Protein AF-A0A3D1PAH8-F1 (afdb_monomer)

Structure (mmCIF, N/CA/C/O backbone):
data_AF-A0A3D1PAH8-F1
#
_entry.id   AF-A0A3D1PAH8-F1
#
loop_
_atom_site.group_PDB
_atom_site.id
_atom_site.type_symbol
_atom_site.label_atom_id
_atom_site.label_alt_id
_atom_site.label_comp_id
_atom_site.label_asym_id
_atom_site.label_entity_id
_atom_site.label_seq_id
_atom_site.pdbx_PDB_ins_code
_atom_site.Cartn_x
_atom_site.Cartn_y
_atom_site.Cartn_z
_atom_site.occupancy
_atom_site.B_iso_or_equiv
_atom_site.auth_seq_id
_atom_site.auth_comp_id
_atom_site.auth_asym_id
_atom_site.auth_atom_id
_atom_site.pdbx_PDB_model_num
ATOM 1 N N . MET A 1 1 ? -44.729 -22.061 15.261 1.00 58.16 1 MET A N 1
ATOM 2 C CA . MET A 1 1 ? -43.734 -22.621 14.308 1.00 58.16 1 MET A CA 1
ATOM 3 C C . MET A 1 1 ? -42.598 -21.641 13.967 1.00 58.16 1 MET A C 1
ATOM 5 O O . MET A 1 1 ? -41.444 -22.020 14.127 1.00 58.16 1 MET A O 1
ATOM 9 N N . LYS A 1 2 ? -42.881 -20.373 13.608 1.00 57.91 2 LYS A N 1
ATOM 10 C CA . LYS A 1 2 ? -41.866 -19.323 13.323 1.00 57.91 2 LYS A CA 1
ATOM 11 C C . LYS A 1 2 ? -40.814 -19.105 14.431 1.00 57.91 2 LYS A C 1
ATOM 13 O O . LYS A 1 2 ? -39.633 -18.950 14.138 1.00 57.91 2 LYS A O 1
ATOM 18 N N . THR A 1 3 ? -41.206 -19.165 15.701 1.00 65.44 3 THR A N 1
ATOM 19 C CA . THR A 1 3 ? -40.323 -18.943 16.865 1.00 65.44 3 THR A CA 1
ATOM 20 C C . THR A 1 3 ? -39.268 -20.036 17.078 1.00 65.44 3 THR A C 1
ATOM 22 O O . THR A 1 3 ? -38.141 -19.720 17.450 1.00 65.44 3 THR A O 1
ATOM 25 N N . LYS A 1 4 ? -39.577 -21.309 16.779 1.00 65.31 4 LYS A N 1
ATOM 26 C CA . LYS A 1 4 ? -38.599 -22.419 16.833 1.00 65.31 4 LYS A CA 1
ATOM 27 C C . LYS A 1 4 ? -37.576 -22.356 15.692 1.00 65.31 4 LYS A C 1
ATOM 29 O O . LYS A 1 4 ? -36.429 -22.750 15.878 1.00 65.31 4 LYS A O 1
ATOM 34 N N . ILE A 1 5 ? -37.976 -21.851 14.524 1.00 68.44 5 ILE A N 1
ATOM 35 C CA . ILE A 1 5 ? -37.084 -21.689 13.364 1.00 68.44 5 ILE A CA 1
ATOM 36 C C . ILE A 1 5 ? -36.097 -20.544 13.619 1.00 68.44 5 ILE A C 1
ATOM 38 O O . ILE A 1 5 ? -34.892 -20.728 13.461 1.00 68.44 5 ILE A O 1
ATOM 42 N N . LEU A 1 6 ? -36.587 -19.401 14.110 1.00 63.38 6 LEU A N 1
ATOM 43 C CA . LEU A 1 6 ? -35.751 -18.246 14.456 1.00 63.38 6 LEU A CA 1
ATOM 44 C C . LEU A 1 6 ? -34.754 -18.555 15.585 1.00 63.38 6 LEU A C 1
ATOM 46 O O . LEU A 1 6 ? -33.602 -18.124 15.523 1.00 63.38 6 LEU A O 1
ATOM 50 N N . SER A 1 7 ? -35.153 -19.336 16.595 1.00 65.81 7 SER A N 1
ATOM 51 C CA . SER A 1 7 ? -34.244 -19.734 17.679 1.00 65.81 7 SER A CA 1
ATOM 52 C C . SER A 1 7 ? -33.181 -20.741 17.224 1.00 65.81 7 SER A C 1
ATOM 54 O O . SER A 1 7 ? -32.024 -20.636 17.636 1.00 65.81 7 SER A O 1
ATOM 56 N N . LYS A 1 8 ? -33.532 -21.669 16.322 1.00 65.75 8 LYS A N 1
ATOM 57 C CA . LYS A 1 8 ? -32.588 -22.612 15.702 1.00 65.75 8 LYS A CA 1
ATOM 58 C C . LYS A 1 8 ? -31.592 -21.896 14.781 1.00 65.75 8 LYS A C 1
ATOM 60 O O . LYS A 1 8 ? -30.398 -22.163 14.871 1.00 65.75 8 LYS A O 1
ATOM 65 N N . MET A 1 9 ? -32.049 -20.932 13.974 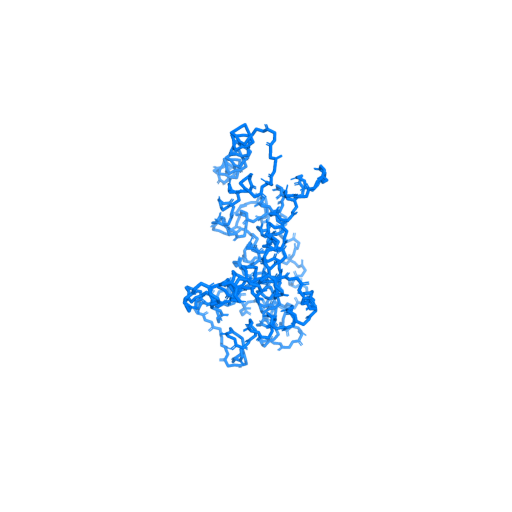1.00 61.56 9 MET A N 1
ATOM 66 C CA . MET A 1 9 ? -31.170 -20.076 13.162 1.00 61.56 9 MET A CA 1
ATOM 67 C C . MET A 1 9 ? -30.201 -19.265 14.030 1.00 61.56 9 MET A C 1
ATOM 69 O O . MET A 1 9 ? -29.002 -19.276 13.762 1.00 61.56 9 MET A O 1
ATOM 73 N N . ARG A 1 10 ? -30.681 -18.633 15.113 1.00 61.34 10 ARG A N 1
ATOM 74 C CA . ARG A 1 10 ? -29.808 -17.908 16.055 1.00 61.34 10 ARG A CA 1
ATOM 75 C C . ARG A 1 10 ? -28.745 -18.814 16.680 1.00 61.34 10 ARG A C 1
ATOM 77 O O . ARG A 1 10 ? -27.588 -18.414 16.737 1.00 61.34 10 ARG A O 1
ATOM 84 N N . ARG A 1 11 ? -29.103 -20.035 17.101 1.00 59.78 11 ARG A N 1
ATOM 85 C CA . ARG A 1 11 ? -28.130 -21.008 17.637 1.00 59.78 11 ARG A CA 1
ATOM 86 C C . ARG A 1 11 ? -27.087 -21.428 16.605 1.00 59.78 11 ARG A C 1
ATOM 88 O O . ARG A 1 11 ? -25.913 -21.471 16.949 1.00 59.78 11 ARG A O 1
ATOM 95 N N . ASN A 1 12 ? -27.490 -21.681 15.362 1.00 61.25 12 ASN A N 1
ATOM 96 C CA . ASN A 1 12 ? -26.564 -22.081 14.300 1.00 61.25 12 ASN A CA 1
ATOM 97 C C . ASN A 1 12 ? -25.580 -20.958 13.935 1.00 61.25 12 ASN A C 1
ATOM 99 O O . ASN A 1 12 ? -24.393 -21.223 13.772 1.00 61.25 12 ASN A O 1
ATOM 103 N N . ILE A 1 13 ? -26.044 -19.704 13.877 1.00 60.56 13 ILE A N 1
ATOM 104 C CA . ILE A 1 13 ? -25.171 -18.535 13.671 1.00 60.56 13 ILE A CA 1
ATOM 105 C C . ILE A 1 13 ? -24.183 -18.401 14.836 1.00 60.56 13 ILE A C 1
ATOM 107 O O . ILE A 1 13 ? -23.002 -18.130 14.624 1.00 60.56 13 ILE A O 1
ATOM 111 N N . HIS A 1 14 ? -24.639 -18.640 16.069 1.00 58.16 14 HIS A N 1
ATOM 112 C CA . HIS A 1 14 ? -23.769 -18.561 17.238 1.00 58.16 14 HIS A CA 1
ATOM 113 C C . HIS A 1 14 ? -22.719 -19.682 17.266 1.00 58.16 14 HIS A C 1
ATOM 115 O O . HIS A 1 14 ? -21.556 -19.405 17.543 1.00 58.16 14 HIS A O 1
ATOM 121 N N . GLN A 1 15 ? -23.104 -20.912 16.904 1.00 58.12 15 GLN A N 1
ATOM 122 C CA . GLN A 1 15 ? -22.190 -22.053 16.764 1.00 58.12 15 GLN A CA 1
ATOM 123 C C . GLN A 1 15 ? -21.185 -21.883 15.619 1.00 58.12 15 GLN A C 1
ATOM 125 O O . GLN A 1 15 ? -20.035 -22.302 15.744 1.00 58.12 15 GLN A O 1
ATOM 130 N N . PHE A 1 16 ? -21.587 -21.274 14.502 1.00 59.38 16 PHE A N 1
ATOM 131 C CA . PHE A 1 16 ? -20.661 -20.962 13.413 1.00 59.38 16 PHE A CA 1
ATOM 132 C C . PHE A 1 16 ? -19.650 -19.892 13.842 1.00 59.38 16 PHE A C 1
ATOM 134 O O . PHE A 1 16 ? -18.456 -20.052 13.613 1.00 59.38 16 PHE A O 1
ATOM 141 N N . ASN A 1 17 ? -20.105 -18.858 14.559 1.00 58.72 17 ASN A N 1
ATOM 142 C CA . ASN A 1 17 ? -19.223 -17.840 15.135 1.00 58.72 17 ASN A CA 1
ATOM 143 C C . ASN A 1 17 ? -18.275 -18.392 16.218 1.00 58.72 17 ASN A C 1
ATOM 145 O O . ASN A 1 17 ? -17.242 -17.776 16.464 1.00 58.72 17 ASN A O 1
ATOM 149 N N . SER A 1 18 ? -18.599 -19.523 16.860 1.00 53.91 18 SER A N 1
ATOM 150 C CA . SER A 1 18 ? -17.757 -20.140 17.896 1.00 53.91 18 SER A CA 1
ATOM 151 C C . SER A 1 18 ? -16.758 -21.170 17.364 1.00 53.91 18 SER A C 1
ATOM 153 O O . SER A 1 18 ? -15.879 -21.596 18.112 1.00 53.91 18 SER A O 1
ATOM 155 N N . ARG A 1 19 ? -16.877 -21.613 16.104 1.00 61.53 19 ARG A N 1
ATOM 156 C CA . ARG A 1 19 ? -15.886 -22.507 15.490 1.00 61.53 19 ARG A CA 1
ATOM 157 C C . ARG A 1 19 ? -14.698 -21.683 15.006 1.00 61.53 19 ARG A C 1
ATOM 159 O O . ARG A 1 19 ? -14.843 -20.795 14.169 1.00 61.53 19 ARG A O 1
ATOM 166 N N . SER A 1 20 ? -13.510 -21.996 15.516 1.00 66.19 20 SER A N 1
ATOM 167 C CA . SER A 1 20 ? -12.263 -21.414 15.031 1.00 66.19 20 SER A CA 1
ATOM 168 C C . SER A 1 20 ? -11.996 -21.893 13.602 1.00 66.19 20 SER A C 1
ATOM 170 O O . SER A 1 20 ? -11.547 -23.011 13.363 1.00 66.19 20 SER A O 1
ATOM 172 N N . ILE A 1 21 ? -12.292 -21.045 12.620 1.00 77.06 21 ILE A N 1
ATOM 173 C CA . ILE A 1 21 ? -11.882 -21.290 11.236 1.00 77.06 21 ILE A CA 1
ATOM 174 C C . ILE A 1 21 ? -10.352 -21.196 11.190 1.00 77.06 21 ILE A C 1
ATOM 176 O O . ILE A 1 21 ? -9.775 -20.236 11.711 1.00 77.06 21 ILE A O 1
ATOM 180 N N . ASN A 1 22 ? -9.692 -22.187 10.586 1.00 87.50 22 ASN A N 1
ATOM 181 C CA . ASN A 1 22 ? -8.237 -22.196 10.477 1.00 87.50 22 ASN A CA 1
ATOM 182 C C . ASN A 1 22 ? -7.770 -20.951 9.688 1.00 87.50 22 ASN A C 1
ATOM 184 O O . ASN A 1 22 ? -8.127 -20.811 8.514 1.00 87.50 22 ASN A O 1
ATOM 188 N N . PRO A 1 23 ? -6.977 -20.047 10.298 1.00 87.44 23 PRO A N 1
ATOM 189 C CA . P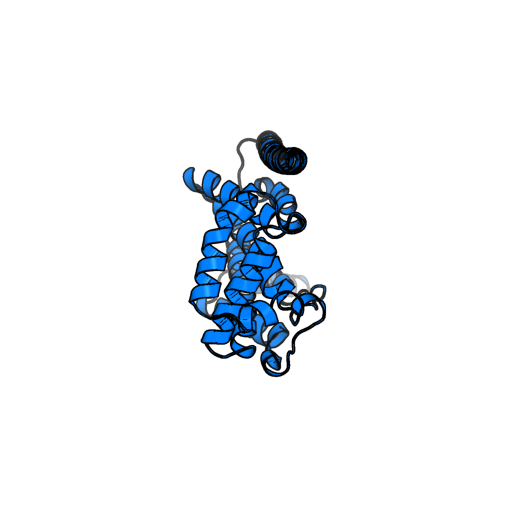RO A 1 23 ? -6.573 -18.805 9.651 1.00 87.44 23 PRO A CA 1
ATOM 190 C C . PRO A 1 23 ? -5.733 -19.046 8.395 1.00 87.44 23 PRO A C 1
ATOM 192 O O . PRO A 1 23 ? -5.854 -18.2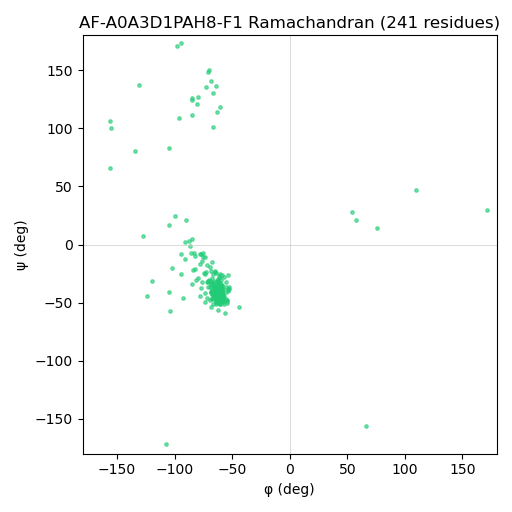72 7.456 1.00 87.44 23 PRO A O 1
ATOM 195 N N . ILE A 1 24 ? -4.939 -20.117 8.340 1.00 92.38 24 ILE A N 1
ATOM 196 C CA . ILE A 1 24 ? -4.094 -20.435 7.180 1.00 92.38 24 ILE A CA 1
ATOM 197 C C . ILE A 1 24 ? -4.966 -20.750 5.964 1.00 92.38 24 ILE A C 1
ATOM 199 O O . ILE A 1 24 ? -4.722 -20.225 4.883 1.00 92.38 24 ILE A O 1
ATOM 203 N N . VAL A 1 25 ? -6.025 -21.542 6.156 1.00 93.31 25 VAL A N 1
ATOM 204 C CA . VAL A 1 25 ? -6.973 -21.884 5.084 1.00 93.31 25 VAL A CA 1
ATOM 205 C C . VAL A 1 25 ? -7.666 -20.626 4.565 1.00 93.31 25 VAL A 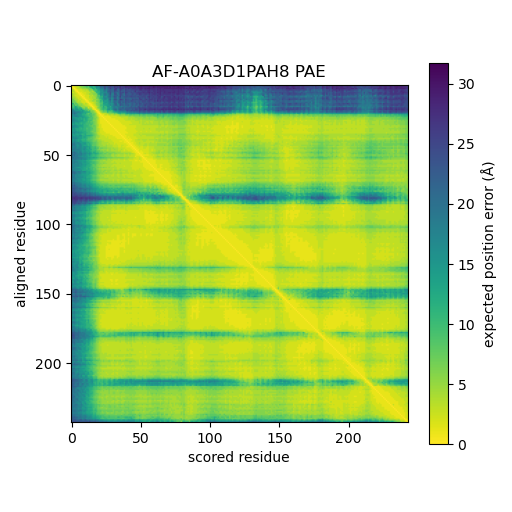C 1
ATOM 207 O O . VAL A 1 25 ? -7.761 -20.430 3.360 1.00 93.31 25 VAL A O 1
ATOM 210 N N . VAL A 1 26 ? -8.099 -19.737 5.462 1.00 93.81 26 VAL A N 1
ATOM 211 C CA . VAL A 1 26 ? -8.748 -18.471 5.081 1.00 93.81 26 VAL A CA 1
ATOM 212 C C . VAL A 1 26 ? -7.806 -17.580 4.269 1.00 93.81 26 VAL A C 1
ATOM 214 O O . VAL A 1 26 ? -8.212 -17.031 3.249 1.00 93.81 26 VAL A O 1
ATOM 217 N N . LEU A 1 27 ? -6.545 -17.457 4.685 1.00 95.25 27 LEU A N 1
ATOM 218 C CA . LEU A 1 27 ? -5.552 -16.671 3.951 1.00 95.25 27 LEU A CA 1
ATOM 219 C C . LEU A 1 27 ? -5.241 -17.281 2.584 1.00 95.25 27 LEU A C 1
ATOM 221 O O . LEU A 1 27 ? -5.213 -16.550 1.601 1.00 95.25 27 LEU A O 1
ATOM 225 N N . ALA A 1 28 ? -5.061 -18.602 2.509 1.00 96.56 28 ALA A N 1
ATOM 226 C CA . ALA A 1 28 ? -4.841 -19.301 1.246 1.00 96.56 28 ALA A CA 1
ATOM 227 C C . ALA A 1 28 ? -6.011 -19.087 0.275 1.00 96.56 28 ALA A C 1
ATOM 229 O O . ALA A 1 28 ? -5.788 -18.814 -0.902 1.00 96.56 28 ALA A O 1
ATOM 230 N N . LEU A 1 29 ? -7.252 -19.124 0.776 1.00 96.56 29 LEU A N 1
ATOM 231 C CA . LEU A 1 29 ? -8.437 -18.806 -0.017 1.00 96.56 29 LEU A CA 1
ATOM 232 C C . LEU A 1 29 ? -8.428 -17.356 -0.506 1.00 96.56 29 LEU A C 1
ATOM 234 O O . LEU A 1 29 ? -8.704 -17.132 -1.677 1.00 96.56 29 LEU A O 1
ATOM 238 N N . PHE A 1 30 ? -8.080 -16.376 0.332 1.00 97.25 30 PHE A N 1
ATOM 239 C CA . PHE A 1 30 ? -7.990 -14.985 -0.127 1.00 97.25 30 PHE A CA 1
ATOM 240 C C . PHE A 1 30 ? -6.900 -14.777 -1.175 1.00 97.25 30 PHE A C 1
ATOM 242 O O . PHE A 1 30 ? -7.144 -14.087 -2.157 1.00 97.25 30 PHE A O 1
ATOM 249 N N . ILE A 1 31 ? -5.736 -15.408 -1.014 1.00 97.31 31 ILE A N 1
ATOM 250 C CA . ILE A 1 31 ? -4.662 -15.374 -2.015 1.00 97.31 31 ILE A CA 1
ATOM 251 C C . ILE A 1 31 ? -5.157 -15.969 -3.339 1.00 97.31 31 ILE A C 1
ATOM 253 O O . ILE A 1 31 ? -4.984 -15.353 -4.389 1.00 97.31 31 ILE A O 1
ATOM 257 N N . LEU A 1 32 ? -5.822 -17.129 -3.291 1.00 97.44 32 LEU A N 1
ATOM 258 C CA . LEU A 1 32 ? -6.373 -17.790 -4.474 1.00 97.44 32 LEU A CA 1
ATOM 259 C C . LEU A 1 32 ? -7.479 -16.961 -5.141 1.00 97.44 32 LEU A C 1
ATOM 261 O O . LEU A 1 32 ? -7.530 -16.874 -6.365 1.00 97.44 32 LEU A O 1
ATOM 265 N N . ILE A 1 33 ? -8.355 -16.335 -4.357 1.00 96.25 33 ILE A N 1
ATOM 266 C CA . ILE A 1 33 ? -9.414 -15.459 -4.870 1.00 96.25 33 ILE A CA 1
ATOM 267 C C . ILE A 1 33 ? -8.794 -14.248 -5.564 1.00 96.25 33 ILE A C 1
ATOM 269 O O . ILE A 1 33 ? -9.130 -13.988 -6.711 1.00 96.25 33 ILE A O 1
ATOM 273 N N . THR A 1 34 ? -7.843 -13.565 -4.924 1.00 95.19 34 THR A N 1
ATOM 274 C CA . THR A 1 34 ? -7.129 -12.429 -5.525 1.00 95.19 34 THR A CA 1
ATOM 275 C C . THR A 1 34 ? -6.393 -12.830 -6.805 1.00 95.19 34 THR A C 1
ATOM 277 O O . THR A 1 34 ? -6.395 -12.075 -7.775 1.00 95.19 34 THR A O 1
ATOM 280 N N . TRP A 1 35 ? -5.791 -14.022 -6.839 1.00 95.62 35 TRP A N 1
ATOM 281 C CA . TRP A 1 35 ? -5.169 -14.562 -8.048 1.00 95.62 35 TRP A CA 1
ATOM 282 C C . TRP A 1 35 ? -6.199 -14.772 -9.160 1.00 95.62 35 TRP A C 1
ATOM 284 O O . TRP A 1 35 ? -6.070 -14.217 -10.247 1.00 95.62 35 TRP A O 1
ATOM 294 N N . THR A 1 36 ? -7.241 -15.555 -8.880 1.00 95.06 36 THR A N 1
ATOM 295 C CA . THR A 1 36 ? -8.231 -15.970 -9.883 1.00 95.06 36 THR A CA 1
ATOM 296 C C . THR A 1 36 ? -9.059 -14.807 -10.419 1.00 95.06 36 THR A C 1
ATOM 298 O O . THR A 1 36 ? -9.357 -14.785 -11.609 1.00 95.06 36 THR A O 1
ATOM 301 N N . SER A 1 37 ? -9.396 -13.819 -9.587 1.00 92.31 37 SER A N 1
ATOM 302 C CA . SER A 1 37 ? -10.192 -12.671 -10.025 1.00 92.31 37 SER A CA 1
ATOM 303 C C . SER A 1 37 ? -9.378 -11.609 -10.767 1.00 92.31 37 SER A C 1
ATOM 305 O O . SER A 1 37 ? -9.943 -10.920 -11.616 1.00 92.31 37 SER A O 1
ATOM 307 N N . ARG A 1 38 ? -8.074 -11.466 -10.472 1.00 91.25 38 ARG A N 1
ATOM 308 C CA . ARG A 1 38 ? -7.279 -10.321 -10.961 1.00 91.25 38 ARG A CA 1
ATOM 309 C C . ARG A 1 38 ? -6.090 -10.671 -11.850 1.00 91.25 38 ARG A C 1
ATOM 311 O O . ARG A 1 38 ? -5.752 -9.883 -12.727 1.00 91.25 38 ARG A O 1
ATOM 318 N N . PHE A 1 39 ? -5.465 -11.829 -11.642 1.00 93.38 39 PHE A N 1
ATOM 319 C CA . PHE A 1 39 ? -4.183 -12.198 -12.260 1.00 93.38 39 PHE A CA 1
ATOM 320 C C . PHE A 1 39 ? -4.205 -13.557 -12.970 1.00 93.38 39 PHE A C 1
ATOM 322 O O . PHE A 1 39 ? -3.171 -14.008 -13.441 1.00 93.38 39 PHE A O 1
ATOM 329 N N . TYR A 1 40 ? -5.361 -14.214 -13.108 1.00 94.31 40 TYR A N 1
ATOM 330 C CA . TYR A 1 40 ? -5.438 -15.529 -13.757 1.00 94.31 40 TYR A CA 1
ATOM 331 C C . TYR A 1 40 ? -4.853 -15.535 -15.182 1.00 94.31 40 TYR A C 1
ATOM 333 O O . TYR A 1 40 ? -4.173 -16.481 -15.566 1.00 94.31 40 TYR A O 1
ATOM 341 N N . TYR A 1 41 ? -5.056 -14.446 -15.929 1.00 92.88 41 TYR A N 1
ATOM 342 C CA . TYR A 1 41 ? -4.554 -14.260 -17.294 1.00 92.88 41 TYR A CA 1
ATOM 343 C C . TYR A 1 41 ? -3.276 -13.408 -17.365 1.00 92.88 41 TYR A C 1
ATOM 345 O O . TYR A 1 41 ? -3.010 -12.798 -18.396 1.00 92.88 41 TYR A O 1
ATOM 353 N N . PHE A 1 42 ? -2.473 -13.345 -16.295 1.00 93.00 42 PHE A N 1
ATOM 354 C CA . PHE A 1 42 ? -1.320 -12.435 -16.227 1.00 93.00 42 PHE A CA 1
ATOM 355 C C . PHE A 1 42 ? -0.288 -12.612 -17.351 1.00 93.00 42 PHE A C 1
ATOM 357 O O . PHE A 1 42 ? 0.369 -11.650 -17.728 1.00 93.00 42 PHE A O 1
ATOM 364 N N . THR A 1 43 ? -0.163 -13.814 -17.918 1.00 91.56 43 THR A N 1
ATOM 365 C CA . THR A 1 43 ? 0.733 -14.087 -19.055 1.00 91.56 43 THR A CA 1
ATOM 366 C C . THR A 1 43 ? 0.245 -13.486 -20.373 1.00 91.56 43 THR A C 1
ATOM 368 O O . THR A 1 43 ? 1.026 -13.365 -21.311 1.00 91.56 43 THR A O 1
ATOM 371 N N . GLN A 1 44 ? -1.036 -13.123 -20.460 1.00 92.75 44 GLN A N 1
ATOM 372 C CA . GLN A 1 44 ? -1.641 -12.460 -21.617 1.00 92.75 44 GLN A CA 1
ATOM 373 C C . GLN A 1 44 ? -1.656 -10.936 -21.465 1.00 92.75 44 GLN A C 1
ATOM 375 O O . GLN A 1 44 ? -2.023 -10.231 -22.404 1.00 92.75 44 GLN A O 1
ATOM 380 N N . PHE A 1 45 ? -1.302 -10.416 -20.288 1.00 93.19 45 PHE A N 1
ATOM 381 C CA . PHE A 1 45 ? -1.234 -8.980 -20.075 1.00 93.19 45 PHE A CA 1
ATOM 382 C C . PHE A 1 45 ? -0.015 -8.401 -20.799 1.00 93.19 45 PHE A C 1
ATOM 384 O O . PHE A 1 45 ? 1.078 -8.966 -20.771 1.00 93.19 45 PHE A O 1
ATOM 391 N N . GLY A 1 46 ? -0.234 -7.278 -21.478 1.00 93.69 46 GLY A N 1
ATOM 392 C CA . GLY A 1 46 ? 0.799 -6.531 -22.188 1.00 93.69 46 GLY A CA 1
ATOM 393 C C . GLY A 1 46 ? 1.152 -5.235 -21.469 1.00 93.69 46 GLY A C 1
ATOM 394 O O . GLY A 1 46 ? 0.687 -4.966 -20.373 1.00 93.69 46 GLY A O 1
ATOM 395 N N . ILE A 1 47 ? 1.947 -4.391 -22.112 1.00 93.19 47 ILE A N 1
ATOM 396 C CA . ILE A 1 47 ? 2.228 -3.045 -21.607 1.00 93.19 47 ILE A CA 1
ATOM 397 C C . ILE A 1 47 ? 1.100 -2.123 -22.079 1.00 93.19 47 ILE A C 1
ATOM 399 O O . ILE A 1 47 ? 0.800 -2.090 -23.272 1.00 93.19 47 ILE A O 1
ATOM 403 N N . TYR A 1 48 ? 0.456 -1.418 -21.148 1.00 91.94 48 TYR A N 1
ATOM 404 C CA . TYR A 1 48 ? -0.648 -0.501 -21.445 1.00 91.94 48 TYR A CA 1
ATOM 405 C C . TYR A 1 48 ? -0.166 0.952 -21.541 1.00 91.94 48 TYR A C 1
ATOM 407 O O . TYR A 1 48 ? 0.977 1.260 -21.207 1.00 91.94 48 TYR A O 1
ATOM 415 N N . GLU A 1 49 ? -1.050 1.852 -21.989 1.00 89.69 49 GLU A N 1
ATOM 416 C CA . GLU A 1 49 ? -0.761 3.275 -22.239 1.00 89.69 49 GLU A CA 1
ATOM 417 C C . GLU A 1 49 ? 0.066 3.931 -21.119 1.00 89.69 49 GLU A C 1
ATOM 419 O O . GLU A 1 49 ? 1.160 4.438 -21.370 1.00 89.69 49 GLU A O 1
ATOM 424 N N . ASP A 1 50 ? -0.405 3.833 -19.873 1.00 86.44 50 ASP A N 1
ATOM 425 C CA . ASP A 1 50 ? 0.254 4.437 -18.710 1.00 86.44 50 ASP A CA 1
ATOM 426 C C . ASP A 1 50 ? 1.626 3.806 -18.391 1.00 86.44 50 ASP A C 1
ATOM 428 O O . ASP A 1 50 ? 2.504 4.450 -17.802 1.00 86.44 50 ASP A O 1
ATOM 432 N N . ASP A 1 51 ? 1.839 2.551 -18.791 1.00 92.12 51 ASP A N 1
ATOM 433 C CA . ASP A 1 51 ? 3.040 1.775 -18.487 1.00 92.12 51 ASP A CA 1
ATOM 434 C C . ASP A 1 51 ? 4.200 2.107 -19.437 1.00 92.12 51 ASP A C 1
ATOM 436 O O . ASP A 1 51 ? 5.366 2.069 -19.021 1.00 92.12 51 ASP A O 1
ATOM 440 N N . HIS A 1 52 ? 3.899 2.493 -20.685 1.00 90.00 52 HIS A N 1
ATOM 441 C CA . HIS A 1 52 ? 4.887 2.693 -21.753 1.00 90.00 52 HIS A CA 1
ATOM 442 C C . HIS A 1 52 ? 6.002 3.681 -21.403 1.00 90.00 52 HIS A C 1
ATOM 444 O O . HIS A 1 52 ? 7.136 3.504 -21.843 1.00 90.00 52 HIS A O 1
ATOM 450 N N . TYR A 1 53 ? 5.714 4.699 -20.590 1.00 88.56 53 TYR A N 1
ATOM 451 C CA . TYR A 1 53 ? 6.712 5.709 -20.234 1.00 88.56 53 TYR A CA 1
ATOM 452 C C . TYR A 1 53 ? 7.765 5.205 -19.232 1.00 88.56 53 TYR A C 1
ATOM 454 O O . TYR A 1 53 ? 8.862 5.757 -19.162 1.00 88.56 53 TYR A O 1
ATOM 462 N N . ARG A 1 54 ? 7.451 4.187 -18.418 1.00 91.25 54 ARG A N 1
ATOM 463 C CA . ARG A 1 54 ? 8.288 3.805 -17.260 1.00 91.25 54 ARG A CA 1
ATOM 464 C C . ARG A 1 54 ? 8.740 2.358 -17.281 1.00 91.25 54 ARG A C 1
ATOM 466 O O . ARG A 1 54 ? 9.900 2.093 -16.976 1.00 91.25 54 ARG A O 1
ATOM 473 N N . VAL A 1 55 ? 7.832 1.442 -17.606 1.00 95.12 55 VAL A N 1
ATOM 474 C CA . VAL A 1 55 ? 8.067 0.000 -17.487 1.00 95.12 55 VAL A CA 1
ATOM 475 C C . VAL A 1 55 ? 9.110 -0.472 -18.510 1.00 95.12 55 VAL A C 1
ATOM 477 O O . VAL A 1 55 ? 10.136 -0.985 -18.064 1.00 95.12 55 VAL A O 1
ATOM 480 N N . PRO A 1 56 ? 8.975 -0.206 -19.831 1.00 96.12 56 PRO A N 1
ATOM 481 C CA . PRO A 1 56 ? 9.989 -0.614 -20.809 1.00 96.12 56 PRO A CA 1
ATOM 482 C C . PRO A 1 56 ? 11.369 -0.002 -20.549 1.00 96.12 56 PRO A C 1
ATOM 484 O O . PRO A 1 56 ? 12.383 -0.669 -20.725 1.00 96.12 56 PRO A O 1
ATOM 487 N N . VAL A 1 57 ? 11.411 1.261 -20.106 1.00 94.50 57 VAL A N 1
ATOM 488 C CA . VAL A 1 57 ? 12.668 1.961 -19.798 1.00 94.50 57 VAL A CA 1
ATOM 489 C C . VAL A 1 57 ? 13.426 1.229 -18.695 1.00 94.50 57 VAL A C 1
ATOM 491 O O . VAL A 1 57 ? 14.614 0.973 -18.841 1.00 94.50 57 VAL A O 1
ATOM 494 N N . ALA A 1 58 ? 12.734 0.854 -17.616 1.00 96.31 58 ALA A N 1
ATOM 495 C CA . ALA A 1 58 ? 13.348 0.125 -16.515 1.00 96.31 58 ALA A CA 1
ATOM 496 C C . ALA A 1 58 ? 13.701 -1.326 -16.870 1.00 96.31 58 ALA A C 1
ATOM 498 O O . ALA A 1 58 ? 14.686 -1.848 -16.357 1.00 96.31 58 ALA A O 1
ATOM 499 N N . MET A 1 59 ? 12.929 -1.973 -17.749 1.00 97.31 59 MET A N 1
ATOM 500 C CA . MET A 1 59 ? 13.255 -3.309 -18.266 1.00 97.31 59 MET A CA 1
ATOM 501 C C . MET A 1 59 ? 14.543 -3.296 -19.104 1.00 97.31 59 MET A C 1
ATOM 503 O O . MET A 1 59 ? 15.309 -4.250 -19.069 1.00 97.31 59 MET A O 1
ATOM 507 N N . ALA A 1 60 ? 14.811 -2.210 -19.833 1.00 97.38 60 ALA A N 1
ATOM 508 C CA . ALA A 1 60 ? 16.007 -2.086 -20.664 1.00 97.38 60 ALA A CA 1
ATOM 509 C C . ALA A 1 60 ? 17.297 -1.811 -19.869 1.00 97.38 60 ALA A C 1
ATOM 511 O O . ALA A 1 60 ? 18.382 -1.863 -20.449 1.00 97.38 60 ALA A O 1
ATOM 512 N N . TRP A 1 61 ? 17.197 -1.502 -18.572 1.00 97.75 61 TRP A N 1
ATOM 513 C CA . TRP A 1 61 ? 18.364 -1.180 -17.760 1.00 97.75 61 TRP A CA 1
ATOM 514 C C . TRP A 1 61 ? 19.255 -2.392 -17.492 1.00 97.75 61 TRP A C 1
ATOM 516 O O . TRP A 1 61 ? 18.798 -3.524 -17.333 1.00 97.75 61 TRP A O 1
ATOM 526 N N . ASN A 1 62 ? 20.545 -2.123 -17.328 1.00 97.31 62 ASN A N 1
ATOM 527 C CA . ASN A 1 62 ? 21.484 -3.014 -16.657 1.00 97.31 62 ASN A CA 1
ATOM 528 C C . ASN A 1 62 ? 21.642 -2.644 -15.166 1.00 97.31 62 ASN A C 1
ATOM 530 O O . ASN A 1 62 ? 21.152 -1.618 -14.690 1.00 97.31 62 ASN A O 1
ATOM 534 N N . TRP A 1 63 ? 22.367 -3.469 -14.404 1.00 97.38 63 TRP A N 1
ATOM 535 C CA . TRP A 1 63 ? 22.588 -3.228 -12.971 1.00 97.38 63 TRP A CA 1
ATOM 536 C C . TRP A 1 63 ? 23.270 -1.890 -12.668 1.00 97.38 63 TRP A C 1
ATOM 538 O O . TRP A 1 63 ? 22.945 -1.272 -11.659 1.00 97.38 63 TRP A O 1
ATOM 548 N N . SER A 1 64 ? 24.191 -1.423 -13.516 1.00 97.69 64 SER A N 1
ATOM 549 C CA . SER A 1 64 ? 24.865 -0.134 -13.312 1.00 97.69 64 SER A CA 1
ATOM 550 C C . SER A 1 64 ? 23.877 1.028 -13.417 1.00 97.69 64 SER A C 1
ATOM 552 O O . SER A 1 64 ? 23.861 1.903 -12.553 1.00 97.69 64 SER A O 1
ATOM 554 N N . GLU A 1 65 ? 23.021 1.016 -14.438 1.00 96.56 65 GLU A N 1
ATOM 555 C CA . GLU A 1 65 ? 21.964 2.017 -14.629 1.00 96.56 65 GLU A CA 1
ATOM 556 C C . GLU A 1 65 ? 20.938 1.971 -13.495 1.00 96.56 65 GLU A C 1
ATOM 558 O O . GLU A 1 65 ? 20.529 3.016 -12.988 1.00 96.56 65 GLU A O 1
ATOM 563 N N . PHE A 1 66 ? 20.584 0.774 -13.021 1.00 96.50 66 PHE A N 1
ATOM 564 C CA . PHE A 1 66 ? 19.708 0.617 -11.863 1.00 96.50 66 PHE A CA 1
ATOM 565 C C . PHE A 1 66 ? 20.322 1.207 -10.582 1.00 96.50 66 PHE A C 1
ATOM 567 O O . PHE A 1 66 ? 19.653 1.950 -9.860 1.00 96.50 66 PHE A O 1
ATOM 574 N N . TRP A 1 67 ? 21.603 0.945 -10.302 1.00 96.19 67 TRP A N 1
ATOM 575 C CA . TRP A 1 67 ? 22.286 1.539 -9.146 1.00 96.19 67 TRP A CA 1
ATOM 576 C C . TRP A 1 67 ? 22.417 3.058 -9.268 1.00 96.19 67 TRP A C 1
ATOM 578 O O . TRP A 1 67 ? 22.220 3.769 -8.279 1.00 96.19 67 TRP A O 1
ATOM 588 N N . GLN A 1 68 ? 22.685 3.566 -10.473 1.00 94.81 68 GLN A N 1
ATOM 589 C CA . GLN A 1 68 ? 22.689 5.000 -10.748 1.00 94.81 68 GLN A CA 1
ATOM 590 C C . GLN A 1 68 ? 21.312 5.610 -10.465 1.00 94.81 68 GLN A C 1
ATOM 592 O O . GLN A 1 68 ? 21.219 6.589 -9.723 1.00 94.81 68 GLN A O 1
ATOM 597 N N . PHE A 1 69 ? 20.242 4.999 -10.970 1.00 92.12 69 PHE A N 1
ATOM 598 C CA . PHE A 1 69 ? 18.868 5.393 -10.676 1.00 92.12 69 PHE A CA 1
ATOM 599 C C . PHE A 1 69 ? 18.591 5.434 -9.160 1.00 92.12 69 PHE A C 1
ATOM 601 O O . PHE A 1 69 ? 18.098 6.446 -8.655 1.00 92.12 69 PHE A O 1
ATOM 608 N N . LEU A 1 70 ? 18.974 4.394 -8.409 1.00 91.62 70 LEU A N 1
ATOM 609 C CA . LEU A 1 70 ? 18.786 4.352 -6.953 1.00 91.62 70 LEU A CA 1
ATOM 610 C C . LEU A 1 70 ? 19.575 5.448 -6.222 1.00 91.62 70 LEU A C 1
ATOM 612 O O . LEU A 1 70 ? 19.060 6.052 -5.280 1.00 91.62 70 LEU A O 1
ATOM 616 N N . SER A 1 71 ? 20.798 5.746 -6.664 1.00 90.75 71 SER A N 1
ATOM 617 C CA . SER A 1 71 ? 21.627 6.810 -6.077 1.00 90.75 71 SER A CA 1
ATOM 618 C C . SER A 1 71 ? 21.048 8.216 -6.266 1.00 90.75 71 SER A C 1
ATOM 620 O O . SER A 1 71 ? 21.333 9.107 -5.468 1.00 90.75 71 SER A O 1
ATOM 622 N N . LEU A 1 72 ? 20.199 8.405 -7.281 1.00 86.88 72 LEU A N 1
ATOM 623 C CA . LEU A 1 72 ? 19.491 9.658 -7.544 1.00 86.88 72 LEU A CA 1
ATOM 624 C C . LEU A 1 72 ? 18.176 9.764 -6.758 1.00 86.88 72 LEU A C 1
ATOM 626 O O . LEU A 1 72 ? 17.553 10.823 -6.748 1.00 86.88 72 LEU A O 1
ATOM 630 N N . LEU A 1 73 ? 17.727 8.710 -6.066 1.00 84.06 73 LEU A N 1
ATOM 631 C CA . LEU A 1 73 ? 16.492 8.776 -5.279 1.00 84.06 73 LEU A CA 1
ATOM 632 C C . LEU A 1 73 ? 16.522 9.851 -4.185 1.00 84.06 73 LEU A C 1
ATOM 634 O O . LEU A 1 73 ? 15.532 10.572 -4.081 1.00 84.06 73 LEU A O 1
ATOM 638 N N . PRO A 1 74 ? 17.595 10.025 -3.388 1.00 83.56 74 PRO A N 1
ATOM 639 C CA . PRO A 1 74 ? 17.634 11.067 -2.365 1.00 83.56 74 PRO A CA 1
ATOM 640 C C . PRO A 1 74 ? 17.541 12.474 -2.958 1.00 83.56 74 PRO A C 1
ATOM 642 O O . PRO A 1 74 ? 16.793 13.301 -2.444 1.00 83.56 74 PRO A O 1
ATOM 645 N N . SER A 1 75 ? 18.247 12.747 -4.060 1.00 78.88 75 SER A N 1
ATOM 646 C CA . SER A 1 75 ? 18.177 14.049 -4.728 1.00 78.88 75 SER A CA 1
ATOM 647 C C . SER A 1 75 ? 16.809 14.274 -5.365 1.00 78.88 75 SER A C 1
ATOM 649 O O . SER A 1 75 ? 16.247 15.351 -5.196 1.00 78.88 75 SER A O 1
ATOM 651 N N . ASN A 1 76 ? 16.218 13.250 -5.985 1.00 75.94 76 ASN A N 1
ATOM 652 C CA . ASN A 1 76 ? 14.851 13.308 -6.494 1.00 75.94 76 ASN A CA 1
ATOM 653 C C . ASN A 1 76 ? 13.848 13.576 -5.370 1.00 75.94 76 ASN A C 1
ATOM 655 O O . ASN A 1 76 ? 12.985 14.423 -5.560 1.00 75.94 76 ASN A O 1
ATOM 659 N N . LEU A 1 77 ? 14.006 12.922 -4.206 1.00 75.62 77 LEU A N 1
ATOM 660 C CA . LEU A 1 77 ? 13.243 13.126 -2.962 1.00 75.62 77 LEU A CA 1
ATOM 661 C C . LEU A 1 77 ? 13.352 14.535 -2.393 1.00 75.62 77 LEU A C 1
ATOM 663 O O . LEU A 1 77 ? 12.375 15.063 -1.863 1.00 75.62 77 LEU A O 1
ATOM 667 N N . ILE A 1 78 ? 14.523 15.144 -2.514 1.00 73.44 78 ILE A N 1
ATOM 668 C CA . ILE A 1 78 ? 14.737 16.513 -2.070 1.00 73.44 78 ILE A CA 1
ATOM 669 C C . ILE A 1 78 ? 14.146 17.488 -3.083 1.00 73.44 78 ILE A C 1
ATOM 671 O O . ILE A 1 78 ? 13.455 18.391 -2.654 1.00 73.44 78 ILE A O 1
ATOM 675 N N . GLN A 1 79 ? 14.346 17.293 -4.387 1.00 70.88 79 GLN A N 1
ATOM 676 C CA . GLN A 1 79 ? 13.988 18.248 -5.451 1.00 70.88 79 GLN A CA 1
ATOM 677 C C . GLN A 1 79 ? 12.532 18.170 -5.946 1.00 70.88 79 GLN A C 1
ATOM 679 O O . GLN A 1 79 ? 12.184 18.819 -6.925 1.00 70.88 79 GLN A O 1
ATOM 684 N N . MET A 1 80 ? 11.675 17.345 -5.340 1.00 65.19 80 MET A N 1
ATOM 685 C CA . MET A 1 80 ? 10.247 17.253 -5.713 1.00 65.19 80 MET A CA 1
ATOM 686 C C . MET A 1 80 ? 9.968 16.903 -7.184 1.00 65.19 80 MET A C 1
ATOM 688 O O . MET A 1 80 ? 8.841 17.043 -7.665 1.00 65.19 80 MET A O 1
ATOM 692 N N . ASN A 1 81 ? 10.960 16.311 -7.856 1.00 60.50 81 ASN A N 1
ATOM 693 C CA . ASN A 1 81 ? 10.864 15.818 -9.224 1.00 60.50 81 ASN A CA 1
ATOM 694 C C . ASN A 1 81 ? 9.839 14.669 -9.317 1.00 60.50 81 ASN A C 1
ATOM 696 O O . ASN A 1 81 ? 9.812 13.767 -8.476 1.00 60.50 81 ASN A O 1
ATOM 700 N N . GLY A 1 82 ? 8.984 14.685 -10.350 1.00 58.50 82 GLY A N 1
ATOM 701 C CA . GLY A 1 82 ? 8.023 13.601 -10.624 1.00 58.50 82 GLY A CA 1
ATOM 702 C C . GLY A 1 82 ? 6.548 13.940 -10.387 1.00 58.50 82 GLY A C 1
ATOM 703 O O . GLY A 1 82 ? 5.831 13.158 -9.765 1.00 58.50 82 GLY A O 1
ATOM 704 N N . GLN A 1 83 ? 6.078 15.094 -10.883 1.00 65.44 83 GLN A N 1
ATOM 705 C CA . GLN A 1 83 ? 4.651 15.482 -10.890 1.00 65.44 83 GLN A CA 1
ATOM 706 C C . GLN A 1 83 ? 3.978 15.434 -9.500 1.00 65.44 83 GLN A C 1
ATOM 708 O O . GLN A 1 83 ? 2.779 15.190 -9.375 1.00 65.44 83 GLN A O 1
ATOM 713 N N . GLY A 1 84 ? 4.749 15.636 -8.427 1.00 66.81 84 GLY A N 1
ATOM 714 C CA . GLY 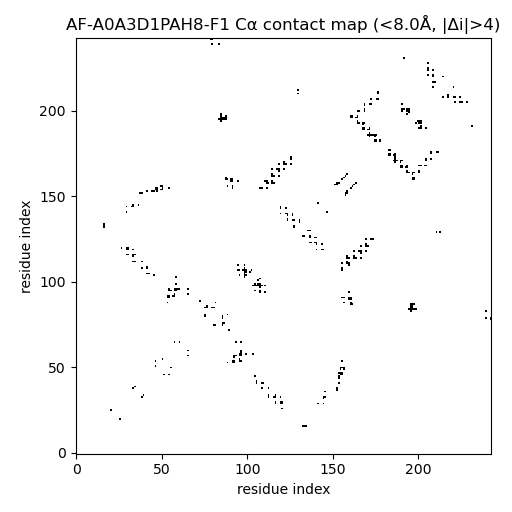A 1 84 ? 4.231 15.575 -7.062 1.00 66.81 84 GLY A CA 1
ATOM 715 C C . GLY A 1 84 ? 3.963 14.161 -6.524 1.00 66.81 84 GLY A C 1
ATOM 716 O O . GLY A 1 84 ? 3.316 14.036 -5.486 1.00 66.81 84 GLY A O 1
ATOM 717 N N . ARG A 1 85 ? 4.460 13.098 -7.167 1.00 77.19 85 ARG A N 1
ATOM 718 C CA . ARG A 1 85 ? 4.401 11.713 -6.666 1.00 77.19 85 ARG A CA 1
ATOM 719 C C . ARG A 1 85 ? 5.756 11.055 -6.848 1.00 77.19 85 ARG A C 1
ATOM 721 O O . ARG A 1 85 ? 5.997 10.347 -7.806 1.00 77.19 85 ARG A O 1
ATOM 728 N N . MET A 1 86 ? 6.665 11.344 -5.941 1.00 81.81 86 MET A N 1
ATOM 729 C CA . MET A 1 86 ? 8.099 11.158 -6.138 1.00 81.81 86 MET A CA 1
ATOM 730 C C . MET A 1 86 ? 8.555 9.700 -6.007 1.00 81.81 86 MET A C 1
ATOM 732 O O . MET A 1 86 ? 9.404 9.212 -6.753 1.00 81.81 86 MET A O 1
ATOM 736 N N . LEU A 1 87 ? 7.952 8.971 -5.069 1.00 89.50 87 LEU A N 1
ATOM 737 C CA . LEU A 1 87 ? 8.208 7.546 -4.881 1.00 89.50 87 LEU A CA 1
ATOM 738 C C . LEU A 1 87 ? 7.401 6.687 -5.857 1.00 89.50 87 LEU A C 1
ATOM 740 O O . LEU A 1 87 ? 7.791 5.560 -6.133 1.00 89.50 87 LEU A O 1
ATOM 744 N N . HIS A 1 88 ? 6.314 7.213 -6.418 1.00 91.19 88 HIS A N 1
ATOM 745 C CA . HIS A 1 88 ? 5.461 6.491 -7.360 1.00 91.19 88 HIS A CA 1
ATOM 746 C C . HIS A 1 88 ? 6.194 5.948 -8.599 1.00 91.19 88 HIS A C 1
ATOM 748 O O . HIS A 1 88 ? 6.196 4.730 -8.782 1.00 91.19 88 HIS A O 1
ATOM 754 N N . PRO A 1 89 ? 6.848 6.781 -9.441 1.00 89.94 89 PRO A N 1
ATOM 755 C CA . PRO A 1 89 ? 7.598 6.288 -10.591 1.00 89.94 89 PRO A CA 1
ATOM 756 C C . PRO A 1 89 ? 8.752 5.400 -10.137 1.00 89.94 89 PRO A C 1
ATOM 758 O O . PRO A 1 89 ? 9.054 4.412 -10.798 1.00 89.94 89 PRO A O 1
ATOM 761 N N . SER A 1 90 ? 9.336 5.715 -8.979 1.00 92.00 90 SER A N 1
ATOM 762 C CA . SER A 1 90 ? 10.491 5.007 -8.458 1.00 92.00 90 SER A CA 1
ATOM 763 C C . SER A 1 90 ? 10.178 3.556 -8.105 1.00 92.00 90 SER A C 1
ATOM 765 O O . SER A 1 90 ? 10.954 2.658 -8.429 1.00 92.00 90 SER A O 1
ATOM 767 N N . LEU A 1 91 ? 9.020 3.308 -7.487 1.00 94.81 91 LEU A N 1
ATOM 768 C CA . LEU A 1 91 ? 8.544 1.957 -7.196 1.00 94.81 91 LEU A CA 1
ATOM 769 C C . LEU A 1 91 ? 8.236 1.190 -8.480 1.00 94.81 91 LEU A C 1
ATOM 771 O O . LEU A 1 91 ? 8.681 0.053 -8.616 1.00 94.81 91 LEU A O 1
ATOM 775 N N . ILE A 1 92 ? 7.546 1.820 -9.438 1.00 95.25 92 ILE A N 1
ATOM 776 C CA . ILE A 1 92 ? 7.229 1.192 -10.728 1.00 95.25 92 ILE A CA 1
ATOM 777 C C . ILE A 1 92 ? 8.513 0.744 -11.426 1.00 95.25 92 ILE A C 1
ATOM 779 O O . ILE A 1 92 ? 8.625 -0.420 -11.796 1.00 95.25 92 ILE A O 1
ATOM 783 N N . GLN A 1 93 ? 9.494 1.636 -11.562 1.00 95.19 93 GLN A N 1
ATOM 784 C CA . GLN A 1 93 ? 10.761 1.335 -12.229 1.00 95.19 93 GLN A CA 1
ATOM 785 C C . GLN A 1 93 ? 11.570 0.279 -11.469 1.00 95.19 93 GLN A C 1
ATOM 787 O O . GLN A 1 93 ? 12.070 -0.658 -12.081 1.00 95.19 93 GLN A O 1
ATOM 792 N N . THR A 1 94 ? 11.623 0.363 -10.135 1.00 96.25 94 THR A N 1
ATOM 793 C CA . THR A 1 94 ? 12.328 -0.628 -9.307 1.00 96.25 94 THR A CA 1
ATOM 794 C C . THR A 1 94 ? 11.745 -2.027 -9.481 1.00 96.25 94 THR A C 1
ATOM 796 O O . THR A 1 94 ? 12.479 -2.970 -9.767 1.00 96.25 94 THR A O 1
ATOM 799 N N . PHE A 1 95 ? 10.426 -2.178 -9.346 1.00 97.50 95 PHE A N 1
ATOM 800 C CA . PHE A 1 95 ? 9.782 -3.481 -9.507 1.00 97.50 95 PHE A CA 1
ATOM 801 C C . PHE A 1 95 ? 9.790 -3.970 -10.959 1.00 97.50 95 PHE A C 1
ATOM 803 O O . PHE A 1 95 ? 9.863 -5.176 -11.178 1.00 97.50 95 PHE A O 1
ATOM 810 N N . SER A 1 96 ? 9.763 -3.062 -11.940 1.00 97.56 96 SER A N 1
ATOM 811 C CA . SER A 1 96 ? 9.865 -3.426 -13.360 1.00 97.56 96 SER A CA 1
ATOM 812 C C . SER A 1 96 ? 11.247 -3.978 -13.700 1.00 97.56 96 SER A C 1
ATOM 814 O O . SER A 1 96 ? 11.337 -5.050 -14.286 1.00 97.56 96 SER A O 1
ATOM 816 N N . PHE A 1 97 ? 12.318 -3.307 -13.260 1.00 98.00 97 PHE A N 1
ATOM 817 C CA . PHE A 1 97 ? 13.688 -3.793 -13.440 1.00 98.00 97 PHE A CA 1
ATOM 818 C C . PHE A 1 97 ? 13.893 -5.147 -12.749 1.00 98.00 97 PHE A C 1
ATOM 820 O O . PHE A 1 97 ? 14.332 -6.106 -13.376 1.00 98.00 97 PHE A O 1
ATOM 827 N N . LEU A 1 98 ? 13.520 -5.260 -11.468 1.00 98.12 98 LEU A N 1
ATOM 828 C CA . LEU A 1 98 ? 13.669 -6.518 -10.730 1.00 98.12 98 LEU A CA 1
ATOM 829 C C . LEU A 1 98 ? 12.843 -7.653 -11.347 1.00 98.12 98 LEU A C 1
ATOM 831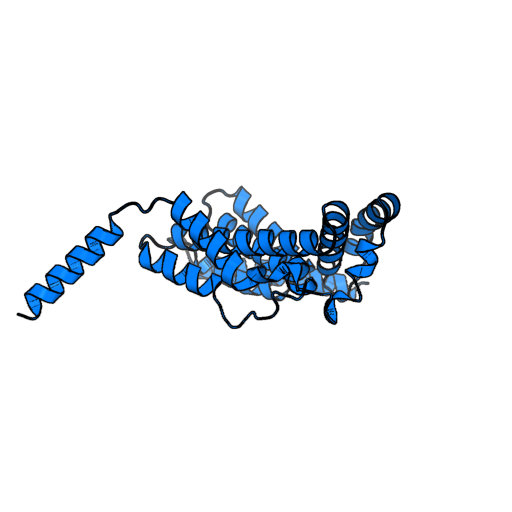 O O . LEU A 1 98 ? 13.288 -8.797 -11.347 1.00 98.12 98 LEU A O 1
ATOM 835 N N . GLY A 1 99 ? 11.646 -7.356 -11.860 1.00 97.56 99 GLY A N 1
ATOM 836 C CA . GLY A 1 99 ? 10.811 -8.357 -12.520 1.00 97.56 99 GLY A CA 1
ATOM 837 C C . GLY A 1 99 ? 11.429 -8.821 -13.831 1.00 97.56 99 GLY A C 1
ATOM 838 O O . GLY A 1 99 ? 11.509 -10.027 -14.056 1.00 97.56 99 GLY A O 1
ATOM 839 N N . GLU A 1 100 ? 11.969 -7.898 -14.628 1.00 97.75 100 GLU A N 1
ATOM 840 C CA . GLU A 1 100 ? 12.680 -8.243 -15.860 1.00 97.75 100 GLU A CA 1
ATOM 841 C C . GLU A 1 100 ? 13.807 -9.248 -15.601 1.00 97.75 100 GLU A C 1
ATOM 843 O O . GLU A 1 100 ? 13.846 -10.303 -16.232 1.00 97.75 100 GLU A O 1
ATOM 848 N N . GLN A 1 101 ? 14.643 -8.989 -14.589 1.00 97.75 101 GLN A N 1
ATOM 849 C CA . GLN A 1 101 ? 15.762 -9.869 -14.231 1.00 97.75 101 GLN A CA 1
ATOM 850 C C . GLN A 1 101 ? 15.329 -11.264 -13.741 1.00 97.75 101 GLN A C 1
ATOM 852 O O . GLN A 1 101 ? 16.114 -12.208 -13.811 1.00 97.75 101 GLN A O 1
ATOM 857 N N . LEU A 1 102 ? 14.107 -11.410 -13.216 1.00 97.19 102 LEU A N 1
ATOM 858 C CA . LEU A 1 102 ? 13.613 -12.674 -12.655 1.00 97.19 102 LEU A CA 1
ATOM 859 C C . LEU A 1 102 ? 12.813 -13.520 -13.650 1.00 97.19 102 LEU A C 1
ATOM 861 O O . LEU A 1 102 ? 12.725 -14.735 -13.475 1.00 97.19 102 LEU A O 1
ATOM 865 N N . GLY A 1 103 ? 12.197 -12.908 -14.658 1.00 95.81 103 GLY A N 1
ATOM 866 C CA . GLY A 1 103 ? 11.334 -13.636 -15.590 1.00 95.81 103 GLY A CA 1
ATOM 867 C C . GLY A 1 103 ? 10.551 -12.750 -16.550 1.00 95.81 103 GLY A C 1
ATOM 868 O O . GLY A 1 103 ? 9.435 -13.110 -16.937 1.00 95.81 103 GLY A O 1
ATOM 869 N N . GLY A 1 104 ? 11.096 -11.585 -16.898 1.00 96.50 104 GLY A N 1
ATOM 870 C CA . GLY A 1 104 ? 10.458 -10.664 -17.827 1.00 96.50 104 GLY A CA 1
ATOM 871 C C . GLY A 1 104 ? 9.158 -10.049 -17.298 1.00 96.50 104 GLY A C 1
ATOM 872 O O . GLY A 1 104 ? 8.866 -10.029 -16.098 1.00 96.50 104 GLY A O 1
ATOM 873 N N . LEU A 1 105 ? 8.305 -9.629 -18.233 1.00 96.25 105 LEU A N 1
ATOM 874 C CA . LEU A 1 105 ? 7.000 -9.019 -17.957 1.00 96.25 105 LEU A CA 1
ATOM 875 C C . LEU A 1 105 ? 6.104 -9.857 -17.025 1.00 96.25 105 LEU A C 1
ATOM 877 O O . LEU A 1 105 ? 5.416 -9.316 -16.160 1.00 96.25 105 LEU A O 1
ATOM 881 N N . SER A 1 106 ? 6.150 -11.186 -17.150 1.00 96.44 106 SER A N 1
ATOM 882 C CA . SER A 1 106 ? 5.375 -12.096 -16.297 1.00 96.44 106 SER A CA 1
ATOM 883 C C . SER A 1 106 ? 5.739 -11.951 -14.816 1.00 96.44 106 SER A C 1
ATOM 885 O O . SER A 1 106 ? 4.851 -11.881 -13.966 1.00 96.44 106 SER A O 1
ATOM 887 N N . ALA A 1 107 ? 7.030 -11.848 -14.493 1.00 97.06 107 ALA A N 1
ATOM 888 C CA . ALA A 1 107 ? 7.484 -11.652 -13.117 1.00 97.06 107 ALA A CA 1
ATOM 889 C C . ALA A 1 107 ? 7.121 -10.258 -12.574 1.00 97.06 107 ALA A C 1
ATOM 891 O O . ALA A 1 107 ? 6.796 -10.127 -11.392 1.00 97.06 107 ALA A O 1
ATOM 892 N N . ILE A 1 108 ? 7.075 -9.232 -13.431 1.00 97.50 108 ILE A N 1
ATOM 893 C CA . ILE A 1 108 ? 6.599 -7.891 -13.055 1.00 97.50 108 ILE A CA 1
ATOM 894 C C . ILE A 1 108 ? 5.127 -7.948 -12.596 1.00 97.50 108 ILE A C 1
ATOM 896 O O . ILE A 1 108 ? 4.774 -7.403 -11.545 1.00 97.50 108 ILE A O 1
ATOM 900 N N . TYR A 1 109 ? 4.273 -8.687 -13.312 1.00 96.81 109 TYR A N 1
ATOM 901 C CA . TYR A 1 109 ? 2.887 -8.919 -12.888 1.00 96.81 109 TYR A CA 1
ATOM 902 C C . TYR A 1 109 ? 2.775 -9.722 -11.591 1.00 96.81 109 TYR A C 1
ATOM 904 O O . TYR A 1 109 ? 1.910 -9.422 -10.765 1.00 96.81 109 TYR A O 1
ATOM 912 N N . LEU A 1 110 ? 3.662 -10.698 -11.367 1.00 96.75 110 LEU A N 1
ATOM 913 C CA . LEU A 1 110 ? 3.710 -11.432 -10.100 1.00 96.75 110 LEU A CA 1
ATOM 914 C C . LEU A 1 110 ? 4.042 -10.515 -8.914 1.00 96.75 110 LEU A C 1
ATOM 916 O O . LEU A 1 110 ? 3.462 -10.689 -7.842 1.00 96.75 110 LEU A O 1
ATOM 920 N N . PHE A 1 111 ? 4.896 -9.499 -9.088 1.00 97.38 111 PHE A N 1
ATOM 921 C CA . PHE A 1 111 ? 5.099 -8.482 -8.050 1.00 97.38 111 PHE A CA 1
ATOM 922 C C . PHE A 1 111 ? 3.821 -7.695 -7.756 1.00 97.38 111 PHE A C 1
ATOM 924 O O . PHE A 1 111 ? 3.456 -7.539 -6.587 1.00 97.38 111 PHE A O 1
ATOM 931 N N . GLY A 1 112 ? 3.104 -7.268 -8.799 1.00 96.25 112 GLY A N 1
ATOM 932 C CA . GLY A 1 112 ? 1.793 -6.631 -8.657 1.00 96.25 112 GLY A CA 1
ATOM 933 C C . GLY A 1 112 ? 0.806 -7.506 -7.877 1.00 96.25 112 GLY A C 1
ATOM 934 O O . GLY A 1 112 ? 0.184 -7.045 -6.916 1.00 96.25 112 GLY A O 1
ATOM 935 N N . PHE A 1 113 ? 0.730 -8.795 -8.218 1.00 96.44 113 PHE A N 1
ATOM 936 C CA . PHE A 1 113 ? -0.074 -9.776 -7.491 1.00 96.44 113 PHE A CA 1
ATOM 937 C C . PHE A 1 113 ? 0.319 -9.866 -6.013 1.00 96.44 113 PHE A C 1
ATOM 939 O O . PHE A 1 113 ? -0.552 -9.766 -5.148 1.00 96.44 113 PHE A O 1
ATOM 946 N N . CYS A 1 114 ? 1.610 -10.002 -5.704 1.00 97.56 114 CYS A N 1
ATOM 947 C CA . CYS A 1 114 ? 2.098 -10.097 -4.329 1.00 97.56 114 CYS A CA 1
ATOM 948 C C . CYS A 1 114 ? 1.711 -8.870 -3.489 1.00 97.56 114 CYS A C 1
ATOM 950 O O . CYS A 1 114 ? 1.292 -9.020 -2.336 1.00 97.56 114 CYS A O 1
ATOM 952 N N . ILE A 1 115 ? 1.789 -7.664 -4.061 1.00 97.44 115 ILE A N 1
ATOM 953 C CA . ILE A 1 115 ? 1.379 -6.421 -3.389 1.00 97.44 115 ILE A CA 1
ATOM 954 C C . ILE A 1 115 ? -0.129 -6.445 -3.098 1.00 97.44 115 ILE A C 1
ATOM 956 O O . ILE A 1 115 ? -0.551 -6.219 -1.962 1.00 97.44 115 ILE A O 1
ATOM 960 N N . VAL A 1 116 ? -0.958 -6.776 -4.091 1.00 96.19 116 VAL A N 1
ATOM 961 C CA . VAL A 1 116 ? -2.423 -6.813 -3.937 1.00 96.19 116 VAL A CA 1
ATOM 962 C C . VAL A 1 116 ? -2.871 -7.917 -2.968 1.00 96.19 116 VAL A C 1
ATOM 964 O O . VAL A 1 116 ? -3.762 -7.704 -2.135 1.00 96.19 116 VAL A O 1
ATOM 967 N N . ALA A 1 117 ? -2.245 -9.092 -3.025 1.00 97.19 117 ALA A N 1
ATOM 968 C CA . ALA A 1 117 ? -2.489 -10.179 -2.083 1.00 97.19 117 ALA A CA 1
ATOM 969 C C . ALA A 1 117 ? -2.122 -9.750 -0.655 1.00 97.19 117 ALA A C 1
ATOM 971 O O . ALA A 1 117 ? -2.908 -9.951 0.272 1.00 97.19 117 ALA A O 1
ATOM 972 N N . THR A 1 118 ? -0.989 -9.062 -0.482 1.00 98.12 118 THR A N 1
ATOM 973 C CA . THR A 1 118 ? -0.579 -8.500 0.813 1.00 98.12 118 THR A CA 1
ATOM 974 C C . THR A 1 118 ? -1.594 -7.483 1.332 1.00 98.12 118 THR A C 1
ATOM 976 O O . THR A 1 118 ? -1.993 -7.570 2.493 1.00 98.12 118 THR A O 1
ATOM 979 N N . ASN A 1 119 ? -2.098 -6.583 0.480 1.00 97.81 119 ASN A N 1
ATOM 980 C CA . ASN A 1 119 ? -3.166 -5.645 0.845 1.00 97.81 119 ASN A CA 1
ATOM 981 C C . ASN A 1 119 ? -4.420 -6.378 1.336 1.00 97.81 119 ASN A C 1
ATOM 983 O O . ASN A 1 119 ? -4.979 -6.030 2.376 1.00 97.81 119 ASN A O 1
ATOM 987 N N . THR A 1 120 ? -4.820 -7.441 0.638 1.00 97.56 120 THR A N 1
ATOM 988 C CA . THR A 1 120 ? -5.978 -8.269 1.013 1.00 97.56 120 THR A CA 1
ATOM 989 C C . THR A 1 120 ? -5.786 -8.912 2.390 1.00 97.56 120 THR A C 1
ATOM 991 O O . THR A 1 120 ? -6.668 -8.847 3.248 1.00 97.56 120 THR A O 1
ATOM 994 N N . ILE A 1 121 ? -4.602 -9.475 2.641 1.00 97.94 121 ILE A N 1
ATOM 995 C CA . ILE A 1 121 ? -4.245 -10.099 3.921 1.00 97.94 121 ILE A CA 1
ATOM 996 C C . ILE A 1 121 ? -4.212 -9.063 5.052 1.00 97.94 121 ILE A C 1
ATOM 998 O O . ILE A 1 121 ? -4.758 -9.298 6.134 1.00 97.94 121 ILE A O 1
ATOM 1002 N N . LEU A 1 122 ? -3.594 -7.903 4.817 1.00 98.31 122 LEU A N 1
ATOM 1003 C CA . LEU A 1 122 ? -3.550 -6.812 5.788 1.00 98.31 122 LEU A CA 1
ATOM 1004 C C . LEU A 1 122 ? -4.961 -6.326 6.126 1.00 98.31 122 LEU A C 1
ATOM 1006 O O . LEU A 1 122 ? -5.266 -6.131 7.304 1.00 98.31 122 LEU A O 1
ATOM 1010 N N . PHE A 1 123 ? -5.834 -6.181 5.131 1.00 97.88 123 PHE A N 1
ATOM 1011 C CA . PHE A 1 123 ? -7.218 -5.774 5.345 1.00 97.88 123 PHE A CA 1
ATOM 1012 C C . PHE A 1 123 ? -8.013 -6.816 6.147 1.00 97.88 123 PHE A C 1
ATOM 1014 O O . PHE A 1 123 ? -8.682 -6.459 7.120 1.00 97.88 123 PHE A O 1
ATOM 1021 N N . TYR A 1 124 ? -7.856 -8.109 5.839 1.00 97.25 124 TYR A N 1
ATOM 1022 C CA . TYR A 1 124 ? -8.429 -9.198 6.638 1.00 97.25 124 TYR A CA 1
ATOM 1023 C C . TYR A 1 124 ? -8.022 -9.106 8.110 1.00 97.25 124 TYR A C 1
ATOM 1025 O O . TYR A 1 124 ? -8.869 -9.136 9.009 1.00 97.25 124 TYR A O 1
ATOM 1033 N N . TYR A 1 125 ? -6.723 -8.951 8.378 1.00 96.88 125 TYR A N 1
ATOM 1034 C CA . TYR A 1 125 ? -6.237 -8.822 9.747 1.00 96.88 125 TYR A CA 1
ATOM 1035 C C . TYR A 1 125 ? -6.715 -7.538 10.422 1.00 96.88 125 TYR A C 1
ATOM 1037 O O . TYR A 1 125 ? -6.899 -7.538 11.640 1.00 96.88 125 TYR A O 1
ATOM 1045 N N . LEU A 1 126 ? -6.912 -6.452 9.669 1.00 96.88 126 LEU A N 1
ATOM 1046 C CA . LEU A 1 126 ? -7.448 -5.205 10.206 1.00 96.88 126 LEU A CA 1
ATOM 1047 C C . LEU A 1 126 ? -8.882 -5.431 10.691 1.00 96.88 126 LEU A C 1
ATOM 1049 O O . LEU A 1 126 ? -9.172 -5.188 11.860 1.00 96.88 126 LEU A O 1
ATOM 1053 N N . LEU A 1 127 ? -9.746 -6.004 9.848 1.00 96.06 127 LEU A N 1
ATOM 1054 C CA . LEU A 1 127 ? -11.115 -6.348 10.234 1.00 96.06 127 LEU A CA 1
ATOM 1055 C C . LEU A 1 127 ? -11.153 -7.330 11.407 1.00 96.06 127 LEU A C 1
ATOM 1057 O O . LEU A 1 127 ? -11.933 -7.131 12.335 1.00 96.06 127 LEU A O 1
ATOM 1061 N N . LYS A 1 128 ? -10.273 -8.337 11.418 1.00 93.69 128 LYS A N 1
ATOM 1062 C CA . LYS A 1 128 ? -10.168 -9.304 12.522 1.00 93.69 128 LYS A CA 1
ATOM 1063 C C . LYS A 1 128 ? -9.774 -8.656 13.854 1.00 93.69 128 LYS A C 1
ATOM 1065 O O . LYS A 1 128 ? -10.160 -9.155 14.906 1.00 93.69 128 LYS A O 1
ATOM 1070 N N . ARG A 1 129 ? -9.001 -7.564 13.836 1.00 92.19 129 ARG A N 1
ATOM 1071 C CA . ARG A 1 129 ? -8.670 -6.789 15.048 1.00 92.19 129 ARG A CA 1
ATOM 1072 C C . ARG A 1 129 ? -9.832 -5.921 15.521 1.00 92.19 129 ARG A C 1
ATOM 1074 O O . ARG A 1 129 ? -9.951 -5.677 16.718 1.00 92.19 129 ARG A O 1
ATOM 1081 N N . LEU A 1 130 ? -10.652 -5.436 14.593 1.00 92.44 130 LEU A N 1
ATOM 1082 C CA . LEU A 1 130 ? -11.757 -4.527 14.889 1.00 92.44 130 LEU A CA 1
ATOM 1083 C C . LEU A 1 130 ? -13.027 -5.268 15.317 1.00 92.44 130 LEU A C 1
ATOM 1085 O O . LEU A 1 130 ? -13.749 -4.775 16.183 1.00 92.44 130 LEU A O 1
ATOM 1089 N N . TYR A 1 131 ? -13.275 -6.455 14.759 1.00 91.25 131 TYR A N 1
ATOM 1090 C CA . TYR A 1 131 ? -14.522 -7.195 14.924 1.00 91.25 131 TYR A CA 1
ATOM 1091 C C . TYR A 1 131 ? -14.283 -8.658 15.300 1.00 91.25 131 TYR A C 1
ATOM 1093 O O . TYR A 1 131 ? -13.489 -9.363 14.684 1.00 91.25 131 TYR A O 1
ATOM 1101 N N . ASN A 1 132 ? -15.075 -9.149 16.256 1.00 86.31 132 ASN A N 1
ATOM 1102 C CA . ASN A 1 132 ? -15.021 -10.540 16.719 1.00 86.31 132 ASN A CA 1
ATOM 1103 C C . ASN A 1 132 ? -15.897 -11.502 15.894 1.00 86.31 132 ASN A C 1
ATOM 1105 O O . ASN A 1 132 ? -15.949 -12.686 16.203 1.00 86.31 132 ASN A O 1
ATOM 1109 N N . GLN A 1 133 ? -16.630 -11.012 14.888 1.00 89.69 133 GLN A N 1
ATOM 1110 C CA . GLN A 1 133 ? -17.598 -11.799 14.117 1.00 89.69 133 GLN A CA 1
ATOM 1111 C C . GLN A 1 133 ? -16.955 -12.326 12.819 1.00 89.69 133 GLN A C 1
ATOM 1113 O O . GLN A 1 133 ? -16.749 -11.533 11.897 1.00 89.69 133 GLN A O 1
ATOM 1118 N N . PRO A 1 134 ? -16.673 -13.641 12.689 1.00 89.31 134 PRO A N 1
ATOM 1119 C CA . PRO A 1 134 ? -15.956 -14.187 11.532 1.00 89.31 134 PRO A CA 1
ATOM 1120 C C . PRO A 1 134 ? -16.647 -13.916 10.194 1.00 89.31 134 PRO A C 1
ATOM 1122 O O . PRO A 1 134 ? -15.980 -13.585 9.220 1.00 89.31 134 PRO A O 1
ATOM 1125 N N . ILE A 1 135 ? -17.981 -14.001 10.154 1.00 91.06 135 ILE A N 1
ATOM 1126 C CA . ILE A 1 135 ? -18.768 -13.752 8.937 1.00 91.06 135 ILE A CA 1
ATOM 1127 C C . ILE A 1 135 ? -18.546 -12.324 8.431 1.00 91.06 135 ILE A C 1
ATOM 1129 O O . ILE A 1 135 ? -18.316 -12.131 7.242 1.00 91.06 135 ILE A O 1
ATOM 1133 N N . PHE A 1 136 ? -18.566 -11.334 9.328 1.00 92.88 136 PHE A N 1
ATOM 1134 C CA . PHE A 1 136 ? -18.352 -9.933 8.965 1.00 92.88 136 PHE A CA 1
ATOM 1135 C C . PHE A 1 136 ? -16.935 -9.705 8.427 1.00 92.88 136 PHE A C 1
ATOM 1137 O O . PHE A 1 136 ? -16.755 -9.056 7.401 1.00 92.88 136 PHE A O 1
ATOM 1144 N N . VAL A 1 137 ? -15.933 -10.293 9.087 1.00 94.75 137 VAL A N 1
ATOM 1145 C CA . VAL A 1 137 ? -14.527 -10.200 8.670 1.00 94.75 137 VAL A CA 1
ATOM 1146 C C . VAL A 1 137 ? -14.322 -10.823 7.287 1.00 94.75 137 VAL A C 1
ATOM 1148 O O . VAL A 1 137 ? -13.693 -10.211 6.424 1.00 94.75 137 VAL A O 1
ATOM 1151 N N . ILE A 1 138 ? -14.874 -12.017 7.052 1.00 95.06 138 ILE A N 1
ATOM 1152 C CA . ILE A 1 138 ? -14.743 -12.719 5.771 1.00 95.06 138 ILE A CA 1
ATOM 1153 C C . ILE A 1 138 ? -15.482 -11.962 4.669 1.00 95.06 138 ILE A C 1
ATOM 1155 O O . ILE A 1 138 ? -14.875 -11.659 3.648 1.00 95.06 138 ILE A O 1
ATOM 1159 N N . ALA A 1 139 ? -16.752 -11.611 4.883 1.00 95.31 139 ALA A N 1
ATOM 1160 C CA . ALA A 1 139 ? -17.549 -10.892 3.893 1.00 95.31 139 ALA A CA 1
ATOM 1161 C C . ALA A 1 139 ? -16.928 -9.532 3.546 1.00 95.31 139 ALA A C 1
ATOM 1163 O O . ALA A 1 139 ? -16.781 -9.217 2.371 1.00 95.31 139 ALA A O 1
ATOM 1164 N N . GLY A 1 140 ? -16.481 -8.763 4.545 1.00 96.06 140 GLY A N 1
ATOM 1165 C CA . GLY A 1 140 ? -15.802 -7.488 4.315 1.00 96.06 140 GLY A CA 1
ATOM 1166 C C . GLY A 1 140 ? -14.502 -7.646 3.524 1.00 96.06 140 GLY A C 1
ATOM 1167 O O . GLY A 1 140 ? -14.242 -6.868 2.609 1.00 96.06 140 GLY A O 1
ATOM 1168 N N . THR A 1 141 ? -13.713 -8.684 3.819 1.00 96.81 141 THR A N 1
ATOM 1169 C CA . THR A 1 141 ? -12.484 -8.971 3.061 1.00 96.81 141 THR A CA 1
ATOM 1170 C C . THR A 1 141 ? -12.788 -9.402 1.628 1.00 96.81 141 THR A C 1
ATOM 1172 O O . THR A 1 141 ? -12.104 -8.957 0.713 1.00 96.81 141 THR A O 1
ATOM 1175 N N . LEU A 1 142 ? -13.823 -10.220 1.408 1.00 95.75 142 LEU A N 1
ATOM 1176 C CA . LEU A 1 142 ? -14.263 -10.593 0.061 1.00 95.75 142 LEU A CA 1
ATOM 1177 C C . LEU A 1 142 ? -14.700 -9.366 -0.735 1.00 95.75 142 LEU A C 1
ATOM 1179 O O . LEU A 1 142 ? -14.274 -9.216 -1.873 1.00 95.75 142 LEU A O 1
ATOM 1183 N N . THR A 1 143 ? -15.477 -8.464 -0.130 1.00 95.12 143 THR A N 1
ATOM 1184 C CA . THR A 1 143 ? -15.875 -7.204 -0.773 1.00 95.12 143 THR A CA 1
ATOM 1185 C C . THR A 1 143 ? -14.663 -6.368 -1.164 1.00 95.12 143 THR A C 1
ATOM 1187 O O . THR A 1 143 ? -14.666 -5.783 -2.238 1.00 95.12 143 THR A O 1
ATOM 1190 N N . PHE A 1 144 ? -13.623 -6.325 -0.326 1.00 94.56 144 PHE A N 1
ATOM 1191 C CA . PHE A 1 144 ? -12.371 -5.638 -0.646 1.00 94.56 144 PHE A CA 1
ATOM 1192 C C . PHE A 1 144 ? -11.602 -6.322 -1.788 1.00 94.56 144 PHE A C 1
ATOM 1194 O O . PHE A 1 144 ? -11.161 -5.651 -2.715 1.00 94.56 144 PHE A O 1
ATOM 1201 N N . ALA A 1 145 ? -11.460 -7.650 -1.748 1.00 93.88 145 ALA A N 1
ATOM 1202 C CA . ALA A 1 145 ? -10.691 -8.414 -2.735 1.00 93.88 145 ALA A CA 1
ATOM 1203 C C . ALA A 1 145 ? -11.369 -8.483 -4.114 1.00 93.88 145 ALA A C 1
ATOM 1205 O O . ALA A 1 145 ? -10.693 -8.550 -5.138 1.00 93.88 145 ALA A O 1
ATOM 1206 N N . LEU A 1 146 ? -12.703 -8.481 -4.131 1.00 93.06 146 LEU A N 1
ATOM 1207 C CA . LEU A 1 146 ? -13.545 -8.595 -5.324 1.00 93.06 146 LEU A CA 1
ATOM 1208 C C . LEU A 1 146 ? -14.182 -7.258 -5.719 1.00 93.06 146 LEU A C 1
ATOM 1210 O O . LEU A 1 146 ? -15.171 -7.249 -6.451 1.00 93.06 146 LEU A O 1
ATOM 1214 N N . PHE A 1 147 ? -13.674 -6.135 -5.201 1.00 89.06 147 PHE A N 1
ATOM 1215 C CA . PHE A 1 147 ? -14.300 -4.837 -5.418 1.00 89.06 147 PHE A CA 1
ATOM 1216 C C . PHE A 1 147 ? -14.290 -4.478 -6.915 1.00 89.06 147 PHE A C 1
ATOM 1218 O O . PHE A 1 147 ? -13.217 -4.255 -7.476 1.00 89.06 147 PHE A O 1
ATOM 1225 N N . PRO A 1 148 ? -15.458 -4.382 -7.581 1.00 78.25 148 PRO A N 1
ATOM 1226 C CA . PRO A 1 148 ? -15.522 -4.309 -9.042 1.00 78.25 148 PRO A CA 1
ATOM 1227 C C . PRO A 1 148 ? -15.120 -2.941 -9.604 1.00 78.25 148 PRO A C 1
ATOM 1229 O O . PRO A 1 148 ? -15.017 -2.789 -10.815 1.00 78.25 148 PRO A O 1
ATOM 1232 N N . ALA A 1 149 ? -14.913 -1.933 -8.751 1.00 77.12 149 ALA A N 1
ATOM 1233 C CA . ALA A 1 149 ? -14.532 -0.597 -9.203 1.00 77.12 149 ALA A CA 1
ATOM 1234 C C . ALA A 1 149 ? -13.055 -0.496 -9.624 1.00 77.12 149 ALA A C 1
ATOM 1236 O O . ALA A 1 149 ? -12.672 0.497 -10.235 1.00 77.12 149 ALA A O 1
ATOM 1237 N N . ASP A 1 150 ? -12.226 -1.484 -9.279 1.00 75.44 150 ASP A N 1
ATOM 1238 C CA . ASP A 1 150 ? -10.812 -1.525 -9.652 1.00 75.44 150 ASP A CA 1
ATOM 1239 C C . ASP A 1 150 ? -10.594 -2.543 -10.782 1.00 75.44 150 ASP A C 1
ATOM 1241 O O . ASP A 1 150 ? -10.226 -3.696 -10.554 1.00 75.44 150 ASP A O 1
ATOM 1245 N N . THR A 1 151 ? -10.846 -2.108 -12.019 1.00 78.44 151 THR A N 1
ATOM 1246 C CA . THR A 1 151 ? -10.613 -2.901 -13.239 1.00 78.44 151 THR A CA 1
ATOM 1247 C C . THR A 1 151 ? -9.222 -2.681 -13.836 1.00 78.44 151 THR A C 1
ATOM 1249 O O . THR A 1 151 ? -8.900 -3.260 -14.871 1.00 78.44 151 THR A O 1
ATOM 1252 N N . THR A 1 152 ? -8.369 -1.869 -13.206 1.00 82.06 152 THR A N 1
ATOM 1253 C CA . THR A 1 152 ? -7.047 -1.474 -13.730 1.00 82.06 152 THR A CA 1
ATOM 1254 C C . THR A 1 152 ? -5.935 -2.431 -13.302 1.00 82.06 152 THR A C 1
ATOM 1256 O O . THR A 1 152 ? -4.757 -2.090 -13.317 1.00 82.06 152 THR A O 1
ATOM 1259 N N . GLN A 1 153 ? -6.288 -3.662 -12.933 1.00 79.69 153 GLN A N 1
ATOM 1260 C CA . GLN A 1 153 ? -5.348 -4.698 -12.493 1.00 79.69 153 GLN A CA 1
ATOM 1261 C C . GLN A 1 153 ? -4.271 -5.055 -13.525 1.00 79.69 153 GLN A C 1
ATOM 1263 O O . GLN A 1 153 ? -3.181 -5.468 -13.142 1.00 79.69 153 GLN A O 1
ATOM 1268 N N . ALA A 1 154 ? -4.563 -4.863 -14.813 1.00 84.62 154 ALA A N 1
ATOM 1269 C CA . ALA A 1 154 ? -3.606 -5.080 -15.889 1.00 84.62 154 ALA A CA 1
ATOM 1270 C C . ALA A 1 154 ? -2.594 -3.923 -16.035 1.00 84.62 154 ALA A C 1
ATOM 1272 O O . ALA A 1 154 ? -1.548 -4.114 -16.649 1.00 84.62 154 ALA A O 1
ATOM 1273 N N . PHE A 1 155 ? -2.866 -2.749 -15.451 1.00 91.06 155 PHE A N 1
ATOM 1274 C CA . PHE A 1 155 ? -1.986 -1.581 -15.534 1.00 91.06 155 PHE A CA 1
ATOM 1275 C C . PHE A 1 155 ? -0.913 -1.676 -14.447 1.00 91.06 155 PHE A C 1
ATOM 1277 O O . PHE A 1 155 ? -1.195 -1.567 -13.245 1.00 91.06 155 PHE A O 1
ATOM 1284 N N . LEU A 1 156 ? 0.338 -1.876 -14.858 1.00 93.62 156 LEU A N 1
ATOM 1285 C CA . LEU A 1 156 ? 1.463 -2.068 -13.940 1.00 93.62 156 LEU A CA 1
ATOM 1286 C C . LEU A 1 156 ? 1.763 -0.810 -13.125 1.00 93.62 156 LEU A C 1
ATOM 1288 O O . LEU A 1 156 ? 2.097 -0.897 -11.946 1.00 93.62 156 LEU A O 1
ATOM 1292 N N . THR A 1 157 ? 1.556 0.367 -13.699 1.00 91.94 157 THR A N 1
ATOM 1293 C CA . THR A 1 157 ? 1.568 1.657 -12.998 1.00 91.94 157 THR A CA 1
ATOM 1294 C C . THR A 1 157 ? 0.617 1.686 -11.806 1.00 91.94 157 THR A C 1
ATOM 1296 O O . THR A 1 157 ? 0.971 2.190 -10.738 1.00 91.94 157 THR A O 1
ATOM 1299 N N . HIS A 1 158 ? -0.570 1.092 -11.931 1.00 92.06 158 HIS A N 1
ATOM 1300 C CA . HIS A 1 158 ? -1.504 0.991 -10.817 1.00 92.06 158 HIS A CA 1
ATOM 1301 C C . HIS A 1 158 ? -1.042 -0.057 -9.794 1.00 92.06 158 HIS A C 1
ATOM 1303 O O . HIS A 1 158 ? -0.949 0.237 -8.596 1.00 92.06 158 HIS A O 1
ATOM 1309 N N . ALA A 1 159 ? -0.690 -1.259 -10.256 1.00 93.94 159 ALA A N 1
ATOM 1310 C CA . ALA A 1 159 ? -0.289 -2.368 -9.389 1.00 93.94 159 ALA A CA 1
ATOM 1311 C C . ALA A 1 159 ? 1.016 -2.103 -8.611 1.00 93.94 159 ALA A C 1
ATOM 1313 O O . ALA A 1 159 ? 1.132 -2.493 -7.451 1.00 93.94 159 ALA A O 1
ATOM 1314 N N . LEU A 1 160 ? 1.982 -1.412 -9.218 1.00 95.56 160 LEU A N 1
ATOM 1315 C CA . LEU A 1 160 ? 3.309 -1.146 -8.650 1.00 95.56 160 LEU A CA 1
ATOM 1316 C C . LEU A 1 160 ? 3.455 0.277 -8.103 1.00 95.56 160 LEU A C 1
ATOM 1318 O O . LEU A 1 160 ? 4.342 0.529 -7.292 1.00 95.56 160 LEU A O 1
ATOM 1322 N N . GLY A 1 161 ? 2.607 1.213 -8.534 1.00 91.38 161 GLY A N 1
ATOM 1323 C CA . GLY A 1 161 ? 2.654 2.612 -8.108 1.00 91.38 161 GLY A CA 1
ATOM 1324 C C . GLY A 1 161 ? 1.554 2.988 -7.118 1.00 91.38 161 GLY A C 1
ATOM 1325 O O . GLY A 1 161 ? 1.823 3.690 -6.152 1.00 91.38 161 GLY A O 1
ATOM 1326 N N . VAL A 1 162 ? 0.314 2.527 -7.299 1.00 93.75 162 VAL A N 1
ATOM 1327 C CA . VAL A 1 162 ? -0.821 2.911 -6.431 1.00 93.75 162 VAL A CA 1
ATOM 1328 C C . VAL A 1 162 ? -1.014 1.927 -5.276 1.00 93.75 162 VAL A C 1
ATOM 1330 O O . VAL A 1 162 ? -1.153 2.344 -4.123 1.00 93.75 162 VAL A O 1
ATOM 1333 N N . GLN A 1 163 ? -0.988 0.622 -5.547 1.00 95.56 163 GLN A N 1
ATOM 1334 C CA . GLN A 1 163 ? -1.242 -0.405 -4.526 1.00 95.56 163 GLN A CA 1
ATOM 1335 C C . GLN A 1 163 ? -0.238 -0.401 -3.355 1.00 95.56 163 GLN A C 1
ATOM 1337 O O . GLN A 1 163 ? -0.670 -0.657 -2.226 1.00 95.56 163 GLN A O 1
ATOM 1342 N N . PRO A 1 164 ? 1.054 -0.045 -3.526 1.00 97.06 164 PRO A N 1
ATOM 1343 C CA . PRO A 1 164 ? 1.955 0.129 -2.385 1.00 97.06 164 PRO A CA 1
ATOM 1344 C C . PRO A 1 164 ? 1.554 1.259 -1.432 1.00 97.06 164 PRO A C 1
ATOM 1346 O O . PRO A 1 164 ? 1.763 1.143 -0.225 1.00 97.06 164 PRO A O 1
ATOM 1349 N N . ALA A 1 165 ? 0.933 2.338 -1.922 1.00 96.50 165 ALA A N 1
ATOM 1350 C CA . ALA A 1 165 ? 0.422 3.392 -1.044 1.00 96.50 165 ALA A CA 1
ATOM 1351 C C . ALA A 1 165 ? -0.751 2.890 -0.185 1.00 96.50 165 ALA A C 1
ATOM 1353 O O . ALA A 1 165 ? -0.816 3.199 1.006 1.00 96.50 165 ALA A O 1
ATOM 1354 N N . LEU A 1 166 ? -1.630 2.057 -0.755 1.00 96.94 166 LEU A N 1
ATOM 1355 C CA . LEU A 1 166 ? -2.675 1.361 0.002 1.00 96.94 166 LEU A CA 1
ATOM 1356 C C . LEU A 1 166 ? -2.073 0.399 1.037 1.00 96.94 166 LEU A C 1
ATOM 1358 O O . LEU A 1 166 ? -2.542 0.352 2.174 1.00 96.94 166 LEU A O 1
ATOM 1362 N N . MET A 1 167 ? -0.998 -0.308 0.682 1.00 98.00 167 MET A N 1
ATOM 1363 C CA . MET A 1 167 ? -0.263 -1.168 1.613 1.00 98.00 167 MET A CA 1
ATOM 1364 C C . MET A 1 167 ? 0.242 -0.375 2.820 1.00 98.00 167 MET A C 1
ATOM 1366 O O . MET A 1 167 ? 0.008 -0.771 3.963 1.00 98.00 167 MET A O 1
ATOM 1370 N N . LEU A 1 168 ? 0.868 0.783 2.582 1.00 98.25 168 LEU A N 1
ATOM 1371 C CA . LEU A 1 168 ? 1.336 1.674 3.646 1.00 98.25 168 LEU A CA 1
ATOM 1372 C C . LEU A 1 168 ? 0.194 2.220 4.505 1.00 98.25 168 LEU A C 1
ATOM 1374 O O . LEU A 1 168 ? 0.353 2.291 5.721 1.00 98.25 168 LEU A O 1
ATOM 1378 N N . LEU A 1 169 ? -0.955 2.561 3.913 1.00 98.25 169 LEU A N 1
ATOM 1379 C CA . LEU A 1 169 ? -2.151 2.964 4.659 1.00 98.25 169 LEU A CA 1
ATOM 1380 C C . LEU A 1 169 ? -2.646 1.838 5.580 1.00 98.25 169 LEU A C 1
ATOM 1382 O O . LEU A 1 169 ? -2.921 2.075 6.757 1.00 98.25 169 LEU A O 1
ATOM 1386 N N . LEU A 1 170 ? -2.742 0.606 5.074 1.00 98.25 170 LEU A N 1
ATOM 1387 C CA . LEU A 1 170 ? -3.181 -0.542 5.871 1.00 98.25 170 LEU A CA 1
ATOM 1388 C C . LEU A 1 170 ? -2.192 -0.844 7.003 1.00 98.25 170 LEU A C 1
ATOM 1390 O O . LEU A 1 170 ? -2.609 -1.061 8.143 1.00 98.25 170 LEU A O 1
ATOM 1394 N N . ILE A 1 171 ? -0.886 -0.798 6.719 1.00 98.38 171 ILE A N 1
ATOM 1395 C CA . ILE A 1 171 ? 0.169 -0.908 7.736 1.00 98.38 171 ILE A CA 1
ATOM 1396 C C . ILE A 1 171 ? 0.029 0.216 8.771 1.00 98.38 171 ILE A C 1
ATOM 1398 O O . ILE A 1 171 ? 0.065 -0.058 9.971 1.00 98.38 171 ILE A O 1
ATOM 1402 N N . ALA A 1 172 ? -0.199 1.459 8.337 1.00 97.88 172 ALA A N 1
ATOM 1403 C CA . ALA A 1 172 ? -0.413 2.592 9.229 1.00 97.88 172 ALA A CA 1
ATOM 1404 C C . ALA A 1 172 ? -1.615 2.347 10.151 1.00 97.88 172 ALA A C 1
ATOM 1406 O O . ALA A 1 172 ? -1.476 2.479 11.363 1.00 97.88 172 ALA A O 1
ATOM 1407 N N . PHE A 1 173 ? -2.758 1.876 9.643 1.00 97.88 173 PHE A N 1
ATOM 1408 C CA . PHE A 1 173 ? -3.891 1.520 10.506 1.00 97.88 173 PHE A CA 1
ATOM 1409 C C . PHE A 1 173 ? -3.531 0.450 11.541 1.00 97.88 173 PHE A C 1
ATOM 1411 O O . PHE A 1 173 ? -3.840 0.617 12.722 1.00 97.88 173 PHE A O 1
ATOM 1418 N N . HIS A 1 174 ? -2.828 -0.613 11.137 1.00 97.19 174 HIS A N 1
ATOM 1419 C CA . HIS A 1 174 ? -2.372 -1.669 12.051 1.00 97.19 174 HIS A CA 1
ATOM 1420 C C . HIS A 1 174 ? -1.453 -1.160 13.159 1.00 97.19 174 HIS A C 1
ATOM 1422 O O . HIS A 1 174 ? -1.539 -1.632 14.298 1.00 97.19 174 HIS A O 1
ATOM 1428 N N . LEU A 1 175 ? -0.563 -0.232 12.820 1.00 96.88 175 LEU A N 1
ATOM 1429 C CA . LEU A 1 175 ? 0.367 0.389 13.754 1.00 96.88 175 LEU A CA 1
ATOM 1430 C C . LEU A 1 175 ? -0.350 1.380 14.680 1.00 96.88 175 LEU A C 1
ATOM 1432 O O . LEU A 1 175 ? -0.108 1.366 15.886 1.00 96.88 175 LEU A O 1
ATOM 1436 N N . TYR A 1 176 ? -1.279 2.174 14.146 1.00 95.19 176 TYR A N 1
ATOM 1437 C CA . TYR A 1 176 ? -2.035 3.188 14.881 1.00 95.19 176 TYR A CA 1
ATOM 1438 C C . TYR A 1 176 ? -2.916 2.601 15.988 1.00 95.19 176 TYR A C 1
ATOM 1440 O O . TYR A 1 176 ? -2.973 3.141 17.096 1.00 95.19 176 TYR A O 1
ATOM 1448 N N . ILE A 1 177 ? -3.600 1.487 15.702 1.00 93.88 177 ILE A N 1
ATOM 1449 C CA . ILE A 1 177 ? -4.469 0.803 16.675 1.00 93.88 177 ILE A CA 1
ATOM 1450 C C . ILE A 1 177 ? -3.682 -0.042 17.686 1.00 93.88 177 ILE A C 1
ATOM 1452 O O . ILE A 1 177 ? -4.256 -0.557 18.647 1.00 93.88 177 ILE A O 1
ATOM 1456 N N . SER A 1 178 ? -2.373 -0.214 17.488 1.00 91.75 178 SER A N 1
ATOM 1457 C CA . SER A 1 178 ? -1.535 -0.968 18.416 1.00 91.75 178 SER A CA 1
ATOM 1458 C C . SER A 1 178 ? -1.333 -0.216 19.732 1.00 91.75 178 SER A C 1
ATOM 1460 O O . SER A 1 178 ? -1.239 1.008 19.777 1.00 91.75 178 SER A O 1
ATOM 1462 N N . LYS A 1 179 ? -1.195 -0.962 20.834 1.00 82.44 179 LYS A N 1
ATOM 1463 C CA . LYS A 1 179 ? -1.004 -0.397 22.183 1.00 82.44 179 LYS A CA 1
ATOM 1464 C C . LYS A 1 179 ? 0.402 0.181 22.419 1.00 82.44 179 LYS A C 1
ATOM 1466 O O . LYS A 1 179 ? 0.633 0.820 23.443 1.00 82.44 179 LYS A O 1
ATOM 1471 N N . ARG A 1 180 ? 1.361 -0.058 21.514 1.00 86.50 180 ARG A N 1
ATOM 1472 C CA . ARG A 1 180 ? 2.763 0.373 21.667 1.00 86.50 180 ARG A CA 1
ATOM 1473 C C . ARG A 1 180 ? 2.961 1.808 21.180 1.00 86.50 180 ARG A C 1
ATOM 1475 O O . ARG A 1 180 ? 2.730 2.096 20.010 1.00 86.50 180 ARG A O 1
ATOM 1482 N N . ARG A 1 181 ? 3.497 2.680 22.042 1.00 80.50 181 ARG A N 1
ATOM 1483 C CA . ARG A 1 181 ? 3.726 4.104 21.726 1.00 80.50 181 ARG A CA 1
ATOM 1484 C C . ARG A 1 181 ? 4.637 4.315 20.509 1.00 80.50 181 ARG A C 1
ATOM 1486 O O . ARG A 1 181 ? 4.344 5.176 19.687 1.00 80.50 181 ARG A O 1
ATOM 1493 N N . SER A 1 182 ? 5.683 3.503 20.337 1.00 85.81 182 SER A N 1
ATOM 1494 C CA . SER A 1 182 ? 6.579 3.598 19.172 1.00 85.81 182 SER A CA 1
ATOM 1495 C C . SER A 1 182 ? 5.859 3.337 17.845 1.00 85.81 182 SER A C 1
ATOM 1497 O O . SER A 1 182 ? 6.216 3.919 16.827 1.00 85.81 182 SER A O 1
ATOM 1499 N N . PHE A 1 183 ? 4.807 2.512 17.841 1.00 93.12 183 PHE A N 1
ATOM 1500 C CA . PHE A 1 183 ? 4.063 2.209 16.616 1.00 93.12 183 PHE A CA 1
ATOM 1501 C C . PHE A 1 183 ? 3.213 3.389 16.161 1.00 93.12 183 PHE A C 1
ATOM 1503 O O . PHE A 1 183 ? 2.952 3.519 14.974 1.00 93.12 183 PHE A O 1
ATOM 1510 N N . THR A 1 184 ? 2.851 4.300 17.066 1.00 89.44 184 THR A N 1
ATOM 1511 C CA . THR A 1 184 ? 2.202 5.554 16.681 1.00 89.44 184 THR A CA 1
ATOM 1512 C C . THR A 1 184 ? 3.111 6.384 15.782 1.00 89.44 184 THR A C 1
ATOM 1514 O O . THR A 1 184 ? 2.664 6.846 14.739 1.00 89.44 184 THR A O 1
ATOM 1517 N N . PHE A 1 185 ? 4.393 6.518 16.134 1.00 92.81 185 PHE A N 1
ATOM 1518 C CA . PHE A 1 185 ? 5.356 7.228 15.288 1.00 92.81 185 PHE A CA 1
ATOM 1519 C C . PHE A 1 185 ? 5.538 6.530 13.935 1.00 92.81 185 PHE A C 1
ATOM 1521 O O . PHE A 1 185 ? 5.392 7.176 12.900 1.00 92.81 185 PHE A O 1
ATOM 1528 N N . LEU A 1 186 ? 5.760 5.208 13.931 1.00 96.19 186 LEU A N 1
ATOM 1529 C CA . LEU A 1 186 ? 5.892 4.446 12.682 1.00 96.19 186 LEU A CA 1
ATOM 1530 C C . LEU A 1 186 ? 4.629 4.544 11.814 1.00 96.19 186 LEU A C 1
ATOM 1532 O O . LEU A 1 186 ? 4.729 4.610 10.598 1.00 96.19 186 LEU A O 1
ATOM 1536 N N . SER A 1 187 ? 3.443 4.602 12.421 1.00 96.44 187 SER A N 1
ATOM 1537 C CA . SER A 1 187 ? 2.189 4.786 11.696 1.00 96.44 187 SER A CA 1
ATOM 1538 C C . SER A 1 187 ? 2.149 6.112 10.941 1.00 96.44 187 SER A C 1
ATOM 1540 O O . SER A 1 187 ? 1.730 6.134 9.784 1.00 96.44 187 SER A O 1
ATOM 1542 N N . TYR A 1 188 ? 2.562 7.207 11.590 1.00 96.12 188 TYR A N 1
ATOM 1543 C CA . TYR A 1 188 ? 2.638 8.512 10.937 1.00 96.12 188 TYR A CA 1
ATOM 1544 C C . TYR A 1 188 ? 3.738 8.545 9.876 1.00 96.12 188 TYR A C 1
ATOM 1546 O O . TYR A 1 188 ? 3.541 9.160 8.835 1.00 96.12 188 TYR A O 1
ATOM 1554 N N . LEU A 1 189 ? 4.851 7.839 10.091 1.00 95.69 189 LEU A N 1
ATOM 1555 C CA . LEU A 1 189 ? 5.887 7.685 9.074 1.00 95.69 189 LEU A CA 1
ATOM 1556 C C . LEU A 1 189 ? 5.347 6.948 7.839 1.00 95.69 189 LEU A C 1
ATOM 1558 O O . LEU A 1 189 ? 5.467 7.466 6.737 1.00 95.69 189 LEU A O 1
ATOM 1562 N N . CYS A 1 190 ? 4.680 5.801 8.012 1.00 97.00 190 CYS A N 1
ATOM 1563 C CA . CYS A 1 190 ? 4.094 5.038 6.905 1.00 97.00 190 CYS A CA 1
ATOM 1564 C C . CYS A 1 190 ? 3.090 5.868 6.099 1.00 97.00 190 CYS A C 1
ATOM 1566 O O . CYS A 1 190 ? 3.163 5.895 4.868 1.00 97.00 190 CYS A O 1
ATOM 1568 N N . ILE A 1 191 ? 2.163 6.563 6.770 1.00 96.75 191 ILE A N 1
ATOM 1569 C CA . ILE A 1 191 ? 1.176 7.370 6.048 1.00 96.75 191 ILE A CA 1
ATOM 1570 C C . ILE A 1 191 ? 1.820 8.592 5.390 1.00 96.75 191 ILE A C 1
ATOM 1572 O O . ILE A 1 191 ? 1.470 8.925 4.260 1.00 96.75 191 ILE A O 1
ATOM 1576 N N . PHE A 1 192 ? 2.811 9.216 6.029 1.00 94.94 192 PHE A N 1
ATOM 1577 C CA . PHE A 1 192 ? 3.576 10.301 5.425 1.00 94.94 192 PHE A CA 1
ATOM 1578 C C . PHE A 1 192 ? 4.312 9.829 4.167 1.00 94.94 192 PHE A C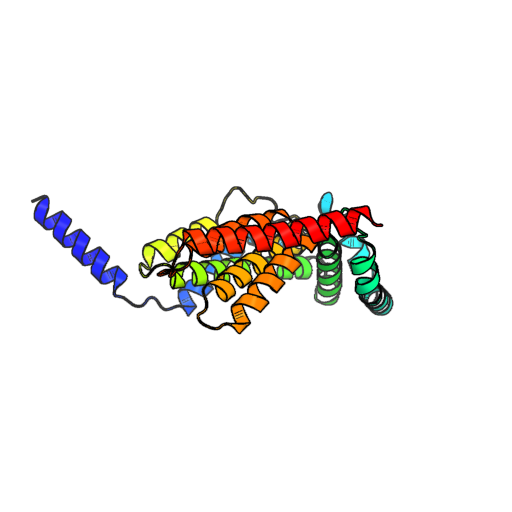 1
ATOM 1580 O O . PHE A 1 192 ? 4.227 10.484 3.136 1.00 94.94 192 PHE A O 1
ATOM 1587 N N . THR A 1 193 ? 4.934 8.647 4.189 1.00 93.62 193 THR A N 1
ATOM 1588 C CA . THR A 1 193 ? 5.540 8.038 2.996 1.00 93.62 193 THR A CA 1
ATOM 1589 C C . THR A 1 193 ? 4.510 7.812 1.883 1.00 93.62 193 THR A C 1
ATOM 1591 O O . THR A 1 193 ? 4.823 8.031 0.714 1.00 93.62 193 THR A O 1
ATOM 1594 N N . SER A 1 194 ? 3.261 7.460 2.220 1.00 95.00 194 SER A N 1
ATOM 1595 C CA . SER A 1 194 ? 2.199 7.290 1.217 1.00 95.00 194 SER A CA 1
ATOM 1596 C C . SER A 1 194 ? 1.883 8.575 0.434 1.00 95.00 194 SER A C 1
ATOM 1598 O O . SER A 1 194 ? 1.528 8.465 -0.737 1.00 95.00 194 SER A O 1
ATOM 1600 N N . LEU A 1 195 ? 2.100 9.778 1.000 1.00 91.81 195 LEU A N 1
ATOM 1601 C CA . LEU A 1 195 ? 1.930 11.056 0.276 1.00 91.81 195 LEU A CA 1
ATOM 1602 C C . LEU A 1 195 ? 2.844 11.172 -0.940 1.00 91.81 195 LEU A C 1
ATOM 1604 O O . LEU A 1 195 ? 2.468 11.786 -1.935 1.00 91.81 195 LEU A O 1
ATOM 1608 N N . PHE A 1 196 ? 4.041 10.595 -0.862 1.00 91.00 196 PHE A N 1
ATOM 1609 C CA . PHE A 1 196 ? 5.009 10.634 -1.955 1.00 91.00 196 PHE A CA 1
ATOM 1610 C C . PHE A 1 196 ? 4.741 9.562 -3.013 1.00 91.00 196 PHE A C 1
ATOM 1612 O O . PHE A 1 196 ? 5.362 9.591 -4.071 1.00 91.00 196 PHE A O 1
ATOM 1619 N N . ILE A 1 197 ? 3.829 8.625 -2.748 1.00 92.69 197 ILE A N 1
ATOM 1620 C CA . ILE A 1 197 ? 3.451 7.562 -3.680 1.00 92.69 197 ILE A CA 1
ATOM 1621 C C . ILE A 1 197 ? 2.088 7.876 -4.308 1.00 92.69 197 ILE A C 1
ATOM 1623 O O . ILE A 1 197 ? 1.954 7.948 -5.526 1.00 92.69 197 ILE A O 1
ATOM 1627 N N . TYR A 1 198 ? 1.054 8.061 -3.492 1.00 91.75 198 TYR A N 1
ATOM 1628 C CA . TYR A 1 198 ? -0.279 8.400 -3.970 1.00 91.75 198 TYR A CA 1
ATOM 1629 C C . TYR A 1 198 ? -1.077 9.099 -2.869 1.00 91.75 198 TYR A C 1
ATOM 1631 O O . TYR A 1 198 ? -1.548 8.478 -1.913 1.00 91.75 198 TYR A O 1
ATOM 1639 N N . GLU A 1 199 ? -1.254 10.409 -3.025 1.00 89.62 199 GLU A N 1
ATOM 1640 C CA . GLU A 1 199 ? -1.772 11.308 -1.994 1.00 89.62 199 GLU A CA 1
ATOM 1641 C C . GLU A 1 199 ? -3.186 10.963 -1.501 1.00 89.62 199 GLU A C 1
ATOM 1643 O O . GLU A 1 199 ? -3.540 11.269 -0.364 1.00 89.62 199 GLU A O 1
ATOM 1648 N N . LYS A 1 200 ? -3.999 10.284 -2.320 1.00 91.00 200 LYS A N 1
ATOM 1649 C CA . LYS A 1 200 ? -5.397 9.978 -1.979 1.00 91.00 200 LYS A CA 1
ATOM 1650 C C . LYS A 1 200 ? -5.518 9.091 -0.739 1.00 91.00 200 LYS A C 1
ATOM 1652 O O . LYS A 1 200 ? -6.436 9.283 0.055 1.00 91.00 200 LYS A O 1
ATOM 1657 N N . PHE A 1 201 ? -4.588 8.157 -0.534 1.00 93.50 201 PHE A N 1
ATOM 1658 C CA . PHE A 1 201 ? -4.636 7.260 0.625 1.00 93.50 201 PHE A CA 1
ATOM 1659 C C . PHE A 1 201 ? -4.269 7.957 1.933 1.00 93.50 201 PHE A C 1
ATOM 1661 O O . PHE A 1 201 ? -4.767 7.558 2.984 1.00 93.50 201 PHE A O 1
ATOM 1668 N N . PHE A 1 202 ? -3.482 9.034 1.877 1.00 93.62 202 PHE A N 1
ATOM 1669 C CA . PHE A 1 202 ? -3.152 9.830 3.057 1.00 93.62 202 PHE A CA 1
ATOM 1670 C C . PHE A 1 202 ? -4.407 10.372 3.748 1.00 93.62 202 PHE A C 1
ATOM 1672 O O . PHE A 1 202 ? -4.534 10.284 4.967 1.00 93.62 202 PHE A O 1
ATOM 1679 N N . LEU A 1 203 ? -5.372 10.876 2.971 1.00 92.69 203 LEU A N 1
ATOM 1680 C CA . LEU A 1 203 ? -6.606 11.454 3.510 1.00 92.69 203 LEU A CA 1
ATOM 1681 C C . LEU A 1 203 ? -7.504 10.410 4.180 1.00 92.69 203 LEU A C 1
ATOM 1683 O O . LEU A 1 203 ? -8.157 10.715 5.175 1.00 92.69 203 LEU A O 1
ATOM 1687 N N . VAL A 1 204 ? -7.501 9.167 3.691 1.00 95.81 204 VAL A N 1
ATOM 1688 C CA . VAL A 1 204 ? -8.275 8.066 4.291 1.00 95.81 204 VAL A CA 1
ATOM 1689 C C . VAL A 1 204 ? -7.834 7.806 5.735 1.00 95.81 204 VAL A C 1
ATOM 1691 O O . VAL A 1 204 ? -8.637 7.401 6.576 1.00 95.81 204 VAL A O 1
ATOM 1694 N N . PHE A 1 205 ? -6.576 8.105 6.061 1.00 96.81 205 PHE A N 1
ATOM 1695 C CA . PHE A 1 205 ? -6.042 7.924 7.403 1.00 96.81 205 PHE A CA 1
ATOM 1696 C C . PHE A 1 205 ? -6.649 8.868 8.446 1.00 96.81 205 PHE A C 1
ATOM 1698 O O . PHE A 1 205 ? -6.593 8.539 9.624 1.00 96.81 205 PHE A O 1
ATOM 1705 N N . LEU A 1 206 ? -7.347 9.944 8.052 1.00 95.25 206 LEU A N 1
ATOM 1706 C CA . LEU A 1 206 ? -8.152 10.761 8.977 1.00 95.25 206 LEU A CA 1
ATOM 1707 C C . LEU A 1 206 ? -9.161 9.924 9.782 1.00 95.25 206 LEU A C 1
ATOM 1709 O O . LEU A 1 206 ? -9.529 10.300 10.894 1.00 95.25 206 LEU A O 1
ATOM 1713 N N . ALA A 1 207 ? -9.586 8.775 9.246 1.00 95.06 207 ALA A N 1
ATOM 1714 C CA . ALA A 1 207 ? -10.475 7.840 9.924 1.00 95.06 207 ALA A CA 1
ATOM 1715 C C . ALA A 1 207 ? -9.781 6.984 11.005 1.00 95.06 207 ALA A C 1
ATOM 1717 O O . ALA A 1 207 ? -10.470 6.294 11.755 1.00 95.06 207 ALA A O 1
ATOM 1718 N N . ALA A 1 208 ? -8.448 7.012 11.136 1.00 95.00 208 ALA A N 1
ATOM 1719 C CA . ALA A 1 208 ? -7.704 6.145 12.057 1.00 95.00 208 ALA A CA 1
ATOM 1720 C C . ALA A 1 208 ? -8.159 6.237 13.530 1.00 95.00 208 ALA A C 1
ATOM 1722 O O . ALA A 1 208 ? -8.299 5.183 14.159 1.00 95.00 208 ALA A O 1
ATOM 1723 N N . PRO A 1 209 ? -8.464 7.427 14.097 1.00 93.56 209 PRO A N 1
ATOM 1724 C CA . PRO A 1 209 ? -8.991 7.538 15.460 1.00 93.56 209 PRO A CA 1
ATOM 1725 C C . PRO A 1 209 ? -10.312 6.788 15.675 1.00 93.56 209 PRO A C 1
ATOM 1727 O O . PRO A 1 209 ? -10.549 6.283 16.771 1.00 93.56 209 PRO A O 1
ATOM 1730 N N . LEU A 1 210 ? -11.149 6.664 14.636 1.00 93.44 210 LEU A N 1
ATOM 1731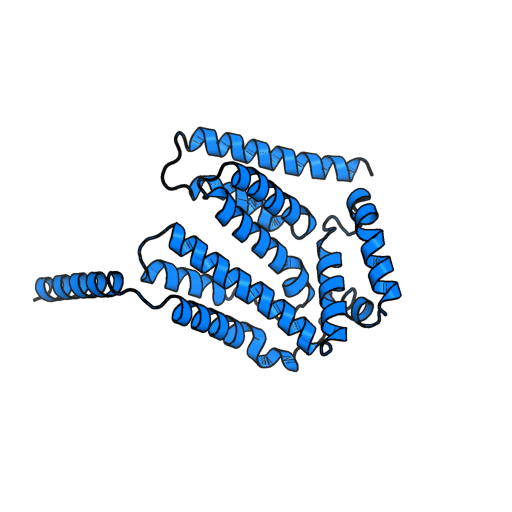 C CA . LEU A 1 210 ? -12.435 5.954 14.701 1.00 93.44 210 LEU A CA 1
ATOM 1732 C C . LEU A 1 210 ? -12.262 4.437 14.850 1.00 93.44 210 LEU A C 1
ATOM 1734 O O . LEU A 1 210 ? -13.184 3.751 15.280 1.00 93.44 210 LEU A O 1
ATOM 1738 N N . LEU A 1 211 ? -11.081 3.909 14.518 1.00 92.75 211 LEU A N 1
ATOM 1739 C CA . LEU A 1 211 ? -10.778 2.481 14.598 1.00 92.75 211 LEU A CA 1
ATOM 1740 C C . LEU A 1 211 ? -10.355 2.037 16.011 1.00 92.75 211 LEU A C 1
ATOM 1742 O O . LEU A 1 211 ? -10.199 0.842 16.264 1.00 92.75 211 LEU A O 1
ATOM 1746 N N . LYS A 1 212 ? -10.154 2.967 16.955 1.00 89.12 212 LYS A N 1
ATOM 1747 C CA . LYS A 1 212 ? -9.817 2.624 18.345 1.00 89.12 212 LYS A CA 1
ATOM 1748 C C . LYS A 1 212 ? -11.069 2.220 19.123 1.00 89.12 212 LYS A C 1
ATOM 1750 O O . LYS A 1 212 ? -12.023 2.979 19.217 1.00 89.12 212 LYS A O 1
ATOM 1755 N N . GLN A 1 213 ? -11.022 1.050 19.764 1.00 80.50 213 GLN A N 1
ATOM 1756 C CA . GLN A 1 213 ? -12.155 0.494 20.521 1.00 80.50 213 GLN A CA 1
ATOM 1757 C C . GLN A 1 213 ? -12.509 1.280 21.799 1.00 80.50 213 GLN A C 1
ATOM 1759 O O . GLN A 1 213 ? -13.634 1.186 22.276 1.00 80.50 213 GLN A O 1
ATOM 1764 N N . SER A 1 214 ? -11.576 2.048 22.374 1.00 78.44 214 SER A N 1
ATOM 1765 C CA . SER A 1 214 ? -11.808 2.770 23.637 1.00 78.44 214 SER A CA 1
ATOM 1766 C C . SER A 1 214 ? -10.894 4.000 23.807 1.00 78.44 214 SER A C 1
ATOM 1768 O O . SER A 1 214 ? -10.009 4.001 24.674 1.00 78.44 214 SER A O 1
ATOM 1770 N N . PRO A 1 215 ? -11.031 5.046 22.970 1.00 80.62 215 PRO A N 1
ATOM 1771 C CA . PRO A 1 215 ? -10.255 6.271 23.129 1.00 80.62 215 PRO A CA 1
ATOM 1772 C C . PRO A 1 215 ? -10.691 7.024 24.395 1.00 80.62 215 PRO A C 1
ATOM 1774 O O . PRO A 1 215 ? -11.878 7.124 24.693 1.00 80.62 215 PRO A O 1
ATOM 1777 N N . LYS A 1 216 ? -9.734 7.613 25.129 1.00 81.69 216 LYS A N 1
ATOM 1778 C CA . LYS A 1 216 ? -10.036 8.429 26.325 1.00 81.69 216 LYS A CA 1
ATOM 1779 C C . LYS A 1 216 ? -10.905 9.651 25.992 1.00 81.69 216 LYS A C 1
ATOM 1781 O O . LYS A 1 216 ? -11.716 10.073 26.806 1.00 81.69 216 LYS A O 1
ATOM 1786 N N . SER A 1 217 ? -10.708 10.241 24.812 1.00 90.75 217 SER A N 1
ATOM 1787 C CA . SER A 1 217 ? -11.534 11.325 24.274 1.00 90.75 217 SER A CA 1
ATOM 1788 C C . SER A 1 217 ? -11.426 11.334 22.752 1.00 90.75 217 SER A C 1
ATOM 1790 O O . SER A 1 217 ? -10.456 11.852 22.197 1.00 90.75 217 SER A O 1
ATOM 1792 N N . LEU A 1 218 ? -12.430 10.766 22.077 1.00 90.38 218 LEU A N 1
ATOM 1793 C CA . LEU A 1 218 ? -12.440 10.662 20.616 1.00 90.38 218 LEU A CA 1
ATOM 1794 C C . LEU A 1 218 ? -12.353 12.038 19.940 1.00 90.38 218 LEU A C 1
ATOM 1796 O O . LEU A 1 218 ? -11.597 12.204 18.992 1.00 90.38 218 LEU A O 1
ATOM 1800 N N . LYS A 1 219 ? -13.072 13.046 20.458 1.00 92.00 219 LYS A N 1
ATOM 1801 C CA . LYS A 1 219 ? -13.039 14.416 19.914 1.00 92.00 219 LYS A CA 1
ATOM 1802 C C . LYS A 1 219 ? -11.632 15.011 19.958 1.00 92.00 219 LYS A C 1
ATOM 1804 O O . LYS A 1 219 ? -11.153 15.523 18.952 1.00 92.00 219 LYS A O 1
ATOM 1809 N N . ARG A 1 220 ? -10.957 14.921 21.111 1.00 91.62 220 ARG A N 1
ATOM 1810 C CA . ARG A 1 220 ? -9.587 15.430 21.267 1.00 91.62 220 ARG A CA 1
ATOM 1811 C C . ARG A 1 220 ? -8.625 14.704 20.335 1.00 91.62 220 ARG A C 1
ATOM 1813 O O . ARG A 1 220 ? -7.776 15.344 19.727 1.00 91.62 220 ARG A O 1
ATOM 1820 N N . GLU A 1 221 ? -8.764 13.388 20.227 1.00 91.44 221 GLU A N 1
ATOM 1821 C CA . GLU A 1 221 ? -7.900 12.572 19.382 1.00 91.44 221 GLU A CA 1
ATOM 1822 C C . GLU A 1 221 ? -8.104 12.865 17.893 1.00 91.44 221 GLU A C 1
ATOM 1824 O O . GLU A 1 221 ? -7.118 13.038 17.186 1.00 91.44 221 GLU A O 1
ATOM 1829 N N . LEU A 1 222 ? -9.352 13.027 17.438 1.00 94.12 222 LEU A N 1
ATOM 1830 C CA . LEU A 1 222 ? -9.668 13.472 16.078 1.00 94.12 222 LEU A CA 1
ATOM 1831 C C . LEU A 1 222 ? -9.044 14.837 15.775 1.00 94.12 222 LEU A C 1
ATOM 1833 O O . LEU A 1 222 ? -8.400 14.985 14.746 1.00 94.12 222 LEU A O 1
ATOM 1837 N N . ILE A 1 223 ? -9.169 15.815 16.678 1.00 95.06 223 ILE A N 1
ATOM 1838 C CA . ILE A 1 223 ? -8.582 17.151 16.480 1.00 95.06 223 ILE A CA 1
ATOM 1839 C C . ILE A 1 223 ? -7.055 17.065 16.384 1.00 95.06 223 ILE A C 1
ATOM 1841 O O . ILE A 1 223 ? -6.470 17.581 15.435 1.00 95.06 223 ILE A O 1
ATOM 1845 N N . GLN A 1 224 ? -6.405 16.384 17.333 1.00 92.94 224 GLN A N 1
ATOM 1846 C CA . GLN A 1 224 ? -4.947 16.226 17.338 1.00 92.94 224 GLN A CA 1
ATOM 1847 C C . GLN A 1 224 ? -4.453 15.495 16.086 1.00 92.94 224 GLN A C 1
ATOM 1849 O O . GLN A 1 224 ? -3.456 15.893 15.486 1.00 92.94 224 GLN A O 1
ATOM 1854 N N . HIS A 1 225 ? -5.161 14.446 15.673 1.00 94.50 225 HIS A N 1
ATOM 1855 C CA . HIS A 1 225 ? -4.835 13.672 14.486 1.00 94.50 225 HIS A CA 1
ATOM 1856 C C . HIS A 1 225 ? -4.983 14.499 13.204 1.00 94.50 225 HIS A C 1
ATOM 1858 O O . HIS A 1 225 ? -4.059 14.548 12.395 1.00 94.50 225 HIS A O 1
ATOM 1864 N N . SER A 1 226 ? -6.097 15.220 13.059 1.00 94.88 226 SER A N 1
ATOM 1865 C CA . SER A 1 226 ? -6.339 16.114 11.926 1.00 94.88 226 SER A CA 1
ATOM 1866 C C . SER A 1 226 ? -5.315 17.245 11.856 1.00 94.88 226 SER A C 1
ATOM 1868 O O . SER A 1 226 ? -4.861 17.573 10.762 1.00 94.88 226 SER A O 1
ATOM 1870 N N . MET A 1 227 ? -4.899 17.810 12.996 1.00 95.62 227 MET A N 1
ATOM 1871 C CA . MET A 1 227 ? -3.836 18.822 13.044 1.00 95.62 227 MET A CA 1
ATOM 1872 C C . MET A 1 227 ? -2.493 18.262 12.566 1.00 95.62 227 MET A C 1
ATOM 1874 O O . MET A 1 227 ? -1.824 18.908 11.763 1.00 95.62 227 MET A O 1
ATOM 1878 N N . LEU A 1 228 ? -2.115 17.054 13.000 1.00 94.56 228 LEU A N 1
ATOM 1879 C CA . LEU A 1 228 ? -0.875 16.405 12.559 1.00 94.56 228 LEU A CA 1
ATOM 1880 C C . LEU A 1 228 ? -0.885 16.112 11.054 1.00 94.56 228 LEU A C 1
ATOM 1882 O O . LEU A 1 228 ? 0.096 16.406 10.371 1.00 94.56 228 LEU A O 1
ATOM 1886 N N . LEU A 1 229 ? -1.990 15.580 10.524 1.00 95.31 229 LEU A N 1
ATOM 1887 C CA . LEU A 1 229 ? -2.102 15.294 9.092 1.00 95.31 229 LEU A CA 1
ATOM 1888 C C . LEU A 1 229 ? -2.141 16.573 8.249 1.00 95.31 229 LEU A C 1
ATOM 1890 O O . LEU A 1 229 ? -1.464 16.647 7.227 1.00 95.31 229 LEU A O 1
ATOM 1894 N N . SER A 1 230 ? -2.863 17.601 8.701 1.00 94.12 230 SER A N 1
ATOM 1895 C CA . SER A 1 230 ? -2.886 18.904 8.024 1.00 94.12 230 SER A CA 1
ATOM 1896 C C . SER A 1 230 ? -1.503 19.550 8.031 1.00 94.12 230 SER A C 1
ATOM 1898 O O . SER A 1 230 ? -1.055 20.038 7.000 1.00 94.12 230 SER A O 1
ATOM 1900 N N . GLY A 1 231 ? -0.789 19.497 9.161 1.00 93.94 231 GLY A N 1
ATOM 1901 C CA . GLY A 1 231 ? 0.580 19.996 9.271 1.00 93.94 231 GLY A CA 1
ATOM 1902 C C . GLY A 1 231 ? 1.540 19.281 8.320 1.00 93.94 231 GLY A C 1
ATOM 1903 O O . GLY A 1 231 ? 2.294 19.939 7.611 1.00 93.94 231 GLY A O 1
ATOM 1904 N N . ALA A 1 232 ? 1.466 17.949 8.238 1.00 92.00 232 ALA A N 1
ATOM 1905 C CA . ALA A 1 232 ? 2.272 17.168 7.301 1.00 92.00 232 ALA A CA 1
ATOM 1906 C C . ALA A 1 232 ? 1.949 17.499 5.832 1.00 92.00 232 ALA A C 1
ATOM 1908 O O . ALA A 1 232 ? 2.859 17.668 5.022 1.00 92.00 232 ALA A O 1
ATOM 1909 N N . PHE A 1 233 ? 0.666 17.645 5.495 1.00 90.81 233 PHE A N 1
ATOM 1910 C CA . PHE A 1 233 ? 0.233 18.025 4.152 1.00 90.81 233 PHE A CA 1
ATOM 1911 C C . PHE A 1 233 ? 0.713 19.432 3.770 1.00 90.81 233 PHE A C 1
ATOM 1913 O O . PHE A 1 233 ? 1.273 19.622 2.691 1.00 90.81 233 PHE A O 1
ATOM 1920 N N . ILE A 1 234 ? 0.553 20.408 4.670 1.00 91.56 234 ILE A N 1
ATOM 1921 C CA . ILE A 1 234 ? 1.014 21.788 4.473 1.00 91.56 234 ILE A CA 1
ATOM 1922 C C . ILE A 1 234 ? 2.537 21.831 4.339 1.00 91.56 234 ILE A C 1
ATOM 1924 O O . ILE A 1 234 ? 3.036 22.514 3.452 1.00 91.56 234 ILE A O 1
ATOM 1928 N N . ALA A 1 235 ? 3.279 21.080 5.157 1.00 89.12 235 ALA A N 1
ATOM 1929 C CA . ALA A 1 235 ? 4.736 21.016 5.064 1.00 89.12 235 ALA A CA 1
ATOM 1930 C C . ALA A 1 235 ? 5.194 20.540 3.676 1.00 89.12 235 ALA A C 1
ATOM 1932 O O . ALA A 1 235 ? 6.060 21.165 3.068 1.00 89.12 235 ALA A O 1
ATOM 1933 N N . VAL A 1 236 ? 4.561 19.493 3.135 1.00 87.62 236 VAL A N 1
ATOM 1934 C CA . VAL A 1 236 ? 4.833 19.014 1.770 1.00 87.62 236 VAL A CA 1
ATOM 1935 C C . VAL A 1 236 ? 4.418 20.055 0.726 1.00 87.62 236 VAL A C 1
ATOM 1937 O O . VAL A 1 236 ? 5.156 20.284 -0.228 1.00 87.62 236 VAL A O 1
ATOM 1940 N N . ALA A 1 237 ? 3.272 20.716 0.895 1.00 86.44 237 ALA A N 1
ATOM 1941 C CA . ALA A 1 237 ? 2.803 21.745 -0.034 1.00 86.44 237 ALA A CA 1
ATOM 1942 C C . ALA A 1 237 ? 3.719 22.982 -0.068 1.00 86.44 237 ALA A C 1
ATOM 1944 O O . ALA A 1 237 ? 3.946 23.542 -1.139 1.00 86.44 237 ALA A O 1
ATOM 1945 N N . ILE A 1 238 ? 4.263 23.394 1.081 1.00 87.56 238 ILE A N 1
ATOM 1946 C CA . ILE A 1 238 ? 5.238 24.486 1.181 1.00 87.56 238 ILE A CA 1
ATOM 1947 C C . ILE A 1 238 ? 6.565 24.060 0.562 1.00 87.56 238 ILE A C 1
ATOM 1949 O O . ILE A 1 238 ? 7.095 24.799 -0.261 1.00 87.56 238 ILE A O 1
ATOM 1953 N N . ALA A 1 239 ? 7.068 22.867 0.895 1.00 83.69 239 ALA A N 1
ATOM 1954 C CA . ALA A 1 239 ? 8.299 22.341 0.306 1.00 83.69 239 ALA A CA 1
ATOM 1955 C C . ALA A 1 239 ? 8.234 22.343 -1.231 1.00 83.69 239 ALA A C 1
ATOM 1957 O O . ALA A 1 239 ? 9.199 22.740 -1.873 1.00 83.69 239 ALA A O 1
ATOM 1958 N N . ARG A 1 240 ? 7.064 22.026 -1.808 1.00 77.50 240 ARG A N 1
ATOM 1959 C CA . ARG A 1 240 ? 6.832 22.074 -3.264 1.00 77.50 240 ARG A CA 1
ATOM 1960 C C . ARG A 1 240 ? 6.850 23.472 -3.861 1.00 77.50 240 ARG A C 1
ATOM 1962 O O . ARG A 1 240 ? 7.107 23.599 -5.045 1.00 77.50 240 ARG A O 1
ATOM 1969 N N . ARG A 1 241 ? 6.480 24.498 -3.094 1.00 81.12 241 ARG A N 1
ATOM 1970 C CA . ARG A 1 241 ? 6.455 25.886 -3.581 1.00 81.12 241 ARG A CA 1
ATOM 1971 C C . ARG A 1 241 ? 7.812 26.574 -3.500 1.00 81.12 241 ARG A C 1
ATOM 1973 O O . ARG A 1 241 ? 7.990 27.595 -4.149 1.00 81.12 241 ARG A O 1
ATOM 1980 N N . LEU A 1 242 ? 8.704 26.084 -2.644 1.00 77.31 242 LEU A N 1
ATOM 1981 C CA . LEU A 1 242 ? 10.019 26.681 -2.404 1.00 77.31 242 LEU A CA 1
ATOM 1982 C C . LEU A 1 242 ? 11.100 26.173 -3.373 1.00 77.31 242 LEU A C 1
ATOM 1984 O O . LEU A 1 242 ? 12.260 26.548 -3.220 1.00 77.31 242 LEU A O 1
ATOM 1988 N N . GLN A 1 243 ? 10.729 25.320 -4.325 1.00 65.06 243 GLN A N 1
ATOM 1989 C CA . GLN A 1 243 ? 11.590 24.724 -5.346 1.00 65.06 243 GLN A CA 1
ATOM 1990 C C . GLN A 1 243 ? 11.134 25.190 -6.719 1.00 65.06 243 GLN A C 1
ATOM 1992 O O . GLN A 1 243 ? 12.025 25.418 -7.562 1.00 65.06 243 GLN A O 1
#

Sequence (243 aa):
MKTKILSKMRRNIHQFNSRSINPIVVLALFILITWTSRFYYFTQFGIYEDDHYRVPVAMAWNWSEFWQFLSLLPSNLIQMNGQGRMLHPSLIQTFSFLGEQLGGLSAIYLFGFCIVATNTILFYYLLKRLYNQPIFVIAGTLTFALFPADTTQAFLTHALGVQPALMLLLIAFHLYISKRRSFTFLSYLCIFTSLFIYEKFFLVFLAAPLLKQSPKSLKRELIQHSMLLSGAFIAVAIARRLQ

Solvent-accessible surface area (backbone atoms only — not comparable to full-atom values): 12989 Å² total; per-residue (Å²): 114,70,68,62,52,54,51,51,52,53,51,50,55,50,54,56,60,68,52,84,72,60,63,67,61,56,50,53,49,51,44,49,49,40,37,62,78,61,45,68,62,46,83,75,55,66,85,43,84,82,23,61,81,43,38,58,59,27,47,71,50,52,72,68,55,48,51,52,55,58,70,43,44,65,57,36,67,70,69,56,47,57,93,72,23,48,47,15,62,51,40,27,28,51,47,25,30,56,12,35,79,72,54,33,72,50,35,30,49,50,52,28,47,53,48,54,38,48,39,44,52,49,48,34,53,48,38,52,74,72,42,89,48,57,68,60,31,52,52,54,35,48,51,64,62,64,42,80,87,66,77,55,64,68,35,54,49,44,32,40,16,44,46,55,18,50,38,28,39,50,50,15,48,58,25,52,66,41,91,50,71,70,33,43,57,52,14,52,49,32,29,55,55,14,39,32,26,33,53,73,48,39,64,61,52,72,53,50,67,76,66,48,94,76,62,98,49,59,69,61,47,45,52,55,49,49,51,52,53,49,50,54,51,49,52,53,55,50,59,63,70,77,108

pLDDT: mean 89.06, std 10.93, range [53.91, 98.38]

Radiu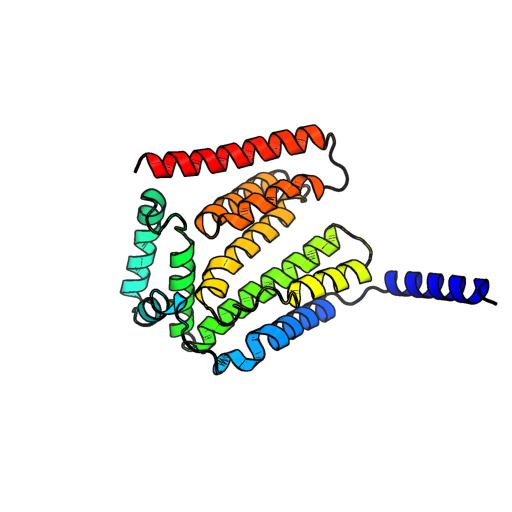s of gyration: 21.19 Å; Cα contacts (8 Å, |Δi|>4): 252; chains: 1; bounding box: 69×49×49 Å

Secondary structure (DSSP, 8-state):
-HHHHHHHHHHHHHHHHHS---HHHHHHHHHHHHHHHHTTTGGG----TTTTTTHHHHHT--HHHHHHHHHTHHHHHHTTTTTT-SHHHHHHHHHHHHHHHHHHHHHHHHHHHHHHHHHHHHHHHHHHHH-S-HHHHHHHHHHHHT-TT--GGG-HHIIIIIHHHHHHHHHHHHHHTSS-HHHHHHHHHHHHHHHTT-HHHHHHGGGGGGG-SS-S-HHHHHHHHHHHHHHHHHHHHHHHH--

Foldseek 3Di:
DVVVVVVVVVVVLVVVLPDDDDVVVLLVVLLVLLCVQQPVPVVVQDADPVRVVQLVVLLPDDPVVVVVLVVCLVVLVQQCPDPQQSCLSVQLSVLSNVQSVVPHSSSLLVQLSVLLSLLLVLQLVLCVVQDSGVVCSSVVSCCVSNVPVPPCSSHSSCSRQVSQLSSLLSQLLVLLQDPDPVSPVVSLVSLLNSSNRPVVSNVVCLCSLVSHPDDPDSVVVSVVVVVSSVVSVVVSVVSNVVD

Mean predicted aligned error: 6.5 Å

Nearest PDB structures (foldseek):
  6qb5-assembly4_D  TM=2.219E-01  e=7.707E+00  Homo sapiens